Protein AF-A0A9N7VMM4-F1 (afdb_monomer)

Secondary structure (DSSP, 8-state):
----------------PPPP-----------------PPPEEEEEE---HHHHHHHHHTTPEE--TT-TT-SEEEESSPPPHHHHHT--TT-EES--TTTHHHHSHHHHHHHHHHHHHH-TTTTTTS--EEETTTTHHHHHHHHHHHHHTT----EEEEETT--TTTT-EEES-GGGS-TTS-EEEEE--SS--EETTEEEEEEEEEEEEEETTEEEEEEEEEEEEEEEEE-----TTTTTGGG-

pLDDT: mean 83.91, std 21.84, range [25.25, 98.69]

InterPro domains:
  IPR004344 Tubulin-tyrosine ligase/Tubulin polyglutamylase [PF03133] (89-238)
  IPR004344 Tubulin-tyrosine ligase/Tubulin polyglutamylase [PS51221] (37-245)

Organism: Pleuronectes platessa (NCBI:txid8262)

Foldseek 3Di:
DDDDDDDDDDDDDDDDDDDDDDDPDPPDDPPPPPPPPPQAAEQPLQDPDVVVVVVCVVVRHHYDPNPDLQHQEYEHPDADDPVSVVPDDPSHDYQDDPPPCCCVFPQSVLVVLVVVCVVPVPVSVPFFNKAWALVCVVVVVVVLVVCVVVVHWFKKWKAARPDDDLPPIFIDRDPPPDDNHDTIMITTDDQDADDDVQWDKDWAWDKDFPDVVVTDIDTDPDTDIGTDPDGDDGDDPVCRHPRRD

Solvent-accessible surface area (backbone atoms only — not comparable to full-atom values): 15523 Å² total; per-residue (Å²): 138,86,85,87,87,78,90,81,88,86,86,89,88,87,86,82,88,82,79,86,82,78,79,83,72,81,76,69,79,74,73,78,70,72,73,72,76,78,80,51,30,27,21,57,67,49,46,89,56,62,69,58,56,50,54,43,47,76,69,64,38,43,75,54,56,74,86,48,84,79,36,38,33,40,40,52,74,61,92,71,59,61,68,66,62,70,70,55,54,94,78,43,43,61,82,69,67,77,75,53,55,50,67,73,32,55,54,41,27,47,54,52,48,58,55,46,32,74,78,42,51,79,85,48,64,88,60,67,62,64,38,45,36,44,86,32,46,68,61,50,52,51,50,53,52,50,31,54,75,68,74,48,87,67,50,31,34,38,37,41,36,89,53,62,96,66,54,77,47,46,52,43,68,74,78,87,78,61,73,70,80,48,70,28,30,42,28,56,47,81,70,78,67,76,58,63,96,51,20,40,59,49,79,47,76,47,72,49,73,82,38,81,83,71,72,39,79,44,77,53,98,58,68,46,78,48,71,49,94,54,71,64,68,66,81,43,93,92,44,40,76,65,82,72,113

Mean predicted aligned error: 11.11 Å

Structure (mmCIF, N/CA/C/O backbone):
data_AF-A0A9N7VMM4-F1
#
_entry.id   AF-A0A9N7VMM4-F1
#
loop_
_atom_site.group_PDB
_atom_site.id
_atom_site.type_symbol
_atom_site.label_atom_id
_atom_site.label_alt_id
_atom_site.label_comp_id
_atom_site.label_asym_id
_atom_site.label_entity_id
_atom_site.label_seq_id
_atom_site.pdbx_PDB_ins_code
_atom_site.Cartn_x
_atom_site.Cartn_y
_atom_site.Cartn_z
_atom_site.occupancy
_atom_site.B_iso_or_equiv
_atom_site.auth_seq_id
_atom_site.auth_comp_id
_atom_site.auth_asym_id
_atom_site.auth_atom_id
_atom_site.pdbx_PDB_model_num
ATOM 1 N N . MET A 1 1 ? 13.366 -49.346 -67.307 1.00 42.81 1 MET A N 1
ATOM 2 C CA . MET A 1 1 ? 13.835 -49.244 -68.708 1.00 42.81 1 MET A CA 1
ATOM 3 C C . MET A 1 1 ? 12.611 -48.969 -69.566 1.00 42.81 1 MET A C 1
ATOM 5 O O . MET A 1 1 ? 11.627 -49.653 -69.307 1.00 42.81 1 MET A O 1
ATOM 9 N N . PRO A 1 2 ? 12.602 -47.971 -70.472 1.00 35.97 2 PRO A N 1
ATOM 10 C CA . PRO A 1 2 ? 13.703 -47.622 -71.373 1.00 35.97 2 PRO A CA 1
ATOM 11 C C . PRO A 1 2 ? 14.073 -46.123 -71.448 1.00 35.97 2 PRO A C 1
ATOM 13 O O . PRO A 1 2 ? 13.407 -45.253 -70.893 1.00 35.97 2 PRO A O 1
ATOM 16 N N . SER A 1 3 ? 15.199 -45.907 -72.125 1.00 31.56 3 SER A N 1
ATOM 17 C CA . SER A 1 3 ? 15.930 -44.679 -72.455 1.00 31.56 3 SER A CA 1
ATOM 18 C C . SER A 1 3 ? 15.259 -43.845 -73.577 1.00 31.56 3 SER A C 1
ATOM 20 O O . SER A 1 3 ? 14.340 -44.347 -74.227 1.00 31.56 3 SER A O 1
ATOM 22 N N . PRO A 1 4 ? 15.707 -42.594 -73.824 1.00 42.66 4 PRO A N 1
ATOM 23 C CA . PRO A 1 4 ? 15.144 -41.686 -74.829 1.00 42.66 4 PRO A CA 1
ATOM 24 C C . PRO A 1 4 ? 15.755 -41.936 -76.221 1.00 42.66 4 PRO A C 1
ATOM 26 O O . PRO A 1 4 ? 16.753 -42.654 -76.319 1.00 42.66 4 PRO A O 1
ATOM 29 N N . PRO A 1 5 ? 15.255 -41.284 -77.285 1.00 40.75 5 PRO A N 1
ATOM 30 C CA . PRO A 1 5 ? 16.050 -41.021 -78.467 1.00 40.75 5 PRO A CA 1
ATOM 31 C C . PRO A 1 5 ? 16.434 -39.546 -78.591 1.00 40.75 5 PRO A C 1
ATOM 33 O O . PRO A 1 5 ? 15.764 -38.628 -78.117 1.00 40.75 5 PRO A O 1
ATOM 36 N N . ASN A 1 6 ? 17.581 -39.418 -79.231 1.00 34.72 6 ASN A N 1
ATOM 37 C CA . ASN A 1 6 ? 18.466 -38.290 -79.363 1.00 34.72 6 ASN A CA 1
ATOM 38 C C . ASN A 1 6 ? 18.217 -37.554 -80.689 1.00 34.72 6 ASN A C 1
ATOM 40 O O . ASN A 1 6 ? 17.721 -38.163 -81.632 1.00 34.72 6 ASN A O 1
ATOM 44 N N . ASP A 1 7 ? 18.626 -36.288 -80.704 1.00 39.88 7 ASP A N 1
ATOM 45 C CA . ASP A 1 7 ? 19.224 -35.491 -81.784 1.00 39.88 7 ASP A CA 1
ATOM 46 C C . ASP A 1 7 ? 18.717 -35.563 -83.238 1.00 39.88 7 ASP A C 1
ATOM 48 O O . ASP A 1 7 ? 18.625 -36.607 -83.878 1.00 39.88 7 ASP A O 1
ATOM 52 N N . GLY A 1 8 ? 18.546 -34.361 -83.799 1.00 32.25 8 GLY A N 1
ATOM 53 C CA . GLY A 1 8 ? 18.464 -34.085 -85.229 1.00 32.25 8 GLY A CA 1
ATOM 54 C C . GLY A 1 8 ? 19.101 -32.729 -85.556 1.00 32.25 8 GLY A C 1
ATOM 55 O O . GLY A 1 8 ? 18.478 -31.690 -85.351 1.00 32.25 8 GLY A O 1
ATOM 56 N N . GLU A 1 9 ? 20.361 -32.805 -85.997 1.00 32.06 9 GLU A N 1
ATOM 57 C CA . GLU A 1 9 ? 21.139 -31.961 -86.937 1.00 32.06 9 GLU A CA 1
ATOM 58 C C . GLU A 1 9 ? 20.297 -31.138 -87.944 1.00 32.06 9 GLU A C 1
ATOM 60 O O . GLU A 1 9 ? 19.170 -31.509 -88.248 1.00 32.06 9 GLU A O 1
ATOM 65 N N . ASP A 1 10 ? 20.725 -30.082 -88.643 1.00 31.42 10 ASP A N 1
ATOM 66 C CA . ASP A 1 10 ? 21.908 -29.213 -88.788 1.00 31.42 10 ASP A CA 1
ATOM 67 C C . ASP A 1 10 ? 21.515 -28.209 -89.924 1.00 31.42 10 ASP A C 1
ATOM 69 O O . ASP A 1 10 ? 20.449 -28.353 -90.527 1.00 31.42 10 ASP A O 1
ATOM 73 N N . GLN A 1 11 ? 22.395 -27.260 -90.270 1.00 32.09 11 GLN A N 1
ATOM 74 C CA . GLN A 1 11 ? 22.475 -26.458 -91.516 1.00 32.09 11 GLN A CA 1
ATOM 75 C C . GLN A 1 11 ? 22.165 -24.945 -91.421 1.00 32.09 11 GLN A C 1
ATOM 77 O O . GLN A 1 11 ? 21.078 -24.458 -91.711 1.00 32.09 11 GLN A O 1
ATOM 82 N N . GLY A 1 12 ? 23.212 -24.181 -91.076 1.00 28.59 12 GLY A N 1
ATOM 83 C CA . GLY A 1 12 ? 23.993 -23.397 -92.052 1.00 28.59 12 GLY A CA 1
ATOM 84 C C . GLY A 1 12 ? 23.413 -22.124 -92.703 1.00 28.59 12 GLY A C 1
ATOM 85 O O . GLY A 1 12 ? 22.677 -22.218 -93.675 1.00 28.59 12 GLY A O 1
ATOM 86 N N . ALA A 1 13 ? 23.912 -20.942 -92.287 1.00 31.67 13 ALA A N 1
ATOM 87 C CA . ALA A 1 13 ? 24.463 -19.871 -93.157 1.00 31.67 13 ALA A CA 1
ATOM 88 C C . ALA A 1 13 ? 24.999 -18.658 -92.338 1.00 31.67 13 ALA A C 1
ATOM 90 O O . ALA A 1 13 ? 24.319 -18.134 -91.460 1.00 31.67 13 ALA A O 1
ATOM 91 N N . SER A 1 14 ? 26.221 -18.197 -92.646 1.00 33.34 14 SER A N 1
ATOM 92 C CA . SER A 1 14 ? 26.951 -17.048 -92.045 1.00 33.34 14 SER A CA 1
ATOM 93 C C . SER A 1 14 ? 26.886 -15.787 -92.949 1.00 33.34 14 SER A C 1
ATOM 95 O O . SER A 1 14 ? 26.520 -15.920 -94.112 1.00 33.34 14 SER A O 1
ATOM 97 N N . PRO A 1 15 ? 27.448 -14.612 -92.578 1.00 38.88 15 PRO A N 1
ATOM 98 C CA . PRO A 1 15 ? 27.204 -13.798 -91.383 1.00 38.88 15 PRO A CA 1
ATOM 99 C C . PRO A 1 15 ? 26.953 -12.303 -91.738 1.00 38.88 15 PRO A C 1
ATOM 101 O O . PRO A 1 15 ? 27.646 -11.728 -92.578 1.00 38.88 15 PRO A O 1
ATOM 104 N N . MET A 1 16 ? 26.060 -11.605 -91.026 1.00 31.03 16 MET A N 1
ATOM 105 C CA . MET A 1 16 ? 26.057 -10.129 -91.002 1.00 31.03 16 MET A CA 1
ATOM 106 C C . MET A 1 16 ? 26.628 -9.606 -89.680 1.00 31.03 16 MET A C 1
ATOM 108 O O . MET A 1 16 ? 26.364 -10.133 -88.600 1.00 31.03 16 MET A O 1
ATOM 112 N N . LYS A 1 17 ? 27.497 -8.597 -89.800 1.00 34.88 17 LYS A N 1
ATOM 113 C CA . LYS A 1 17 ? 28.337 -8.044 -88.734 1.00 34.88 17 LYS A CA 1
ATOM 114 C C . LYS A 1 17 ? 27.511 -7.361 -87.634 1.00 34.88 17 LYS A C 1
ATOM 116 O O . LYS A 1 17 ? 26.529 -6.675 -87.887 1.00 34.88 17 LYS A O 1
ATOM 121 N N . ARG A 1 18 ? 27.998 -7.577 -86.410 1.00 29.66 18 ARG A N 1
ATOM 122 C CA . ARG A 1 18 ? 27.467 -7.219 -85.086 1.00 29.66 18 ARG A CA 1
ATOM 123 C C . ARG A 1 18 ? 27.209 -5.718 -84.889 1.00 29.66 18 ARG A C 1
ATOM 125 O O . ARG A 1 18 ? 28.042 -4.912 -85.297 1.00 29.66 18 ARG A O 1
ATOM 132 N N . PRO A 1 19 ? 26.249 -5.389 -84.012 1.00 32.62 19 PRO A N 1
ATOM 133 C CA . PRO A 1 19 ? 26.469 -4.429 -82.939 1.00 32.62 19 PRO A CA 1
ATOM 134 C C . PRO A 1 19 ? 26.685 -5.162 -81.604 1.00 32.62 19 PRO A C 1
ATOM 136 O O . PRO A 1 19 ? 26.152 -6.241 -81.357 1.00 32.62 19 PRO A O 1
ATOM 139 N N . SER A 1 20 ? 27.530 -4.579 -80.763 1.00 34.47 20 SER A N 1
ATOM 140 C CA . SER A 1 20 ? 28.004 -5.073 -79.467 1.00 34.47 20 SER A CA 1
ATOM 141 C C . SER A 1 20 ? 26.901 -5.513 -78.495 1.00 34.47 20 SER A C 1
ATOM 143 O O . SER A 1 20 ? 26.034 -4.721 -78.128 1.00 34.47 20 SER A O 1
ATOM 145 N N . VAL A 1 21 ? 27.011 -6.748 -77.996 1.00 31.39 21 VAL A N 1
ATOM 146 C CA . VAL A 1 21 ? 26.231 -7.265 -76.864 1.00 31.39 21 VAL A CA 1
ATOM 147 C C . VAL A 1 21 ? 26.785 -6.661 -75.573 1.00 31.39 21 VAL A C 1
ATOM 149 O O . VAL A 1 21 ? 27.872 -7.025 -75.128 1.00 31.39 21 VAL A O 1
ATOM 152 N N . GLY A 1 22 ? 26.033 -5.740 -74.971 1.00 30.36 22 GLY A N 1
ATOM 153 C CA . GLY A 1 22 ? 26.155 -5.443 -73.547 1.00 30.36 22 GLY A CA 1
ATOM 154 C C . GLY A 1 22 ? 25.682 -6.663 -72.759 1.00 30.36 22 GLY A C 1
ATOM 155 O O . GLY A 1 22 ? 24.591 -7.181 -72.999 1.00 30.36 22 GLY A O 1
ATOM 156 N N . SER A 1 23 ? 26.529 -7.169 -71.870 1.00 29.69 23 SER A N 1
ATOM 157 C CA . SER A 1 23 ? 26.237 -8.326 -71.034 1.00 29.69 23 SER A CA 1
ATOM 158 C C . SER A 1 23 ? 25.061 -8.031 -70.101 1.00 29.69 23 SER A C 1
ATOM 160 O O . SER A 1 23 ? 25.116 -7.145 -69.249 1.00 29.69 23 SER A O 1
ATOM 162 N N . TYR A 1 24 ? 23.991 -8.815 -70.241 1.00 25.25 24 TYR A N 1
ATOM 163 C CA . TYR A 1 24 ? 22.959 -8.945 -69.220 1.00 25.25 24 TYR A CA 1
ATOM 164 C C . TYR A 1 24 ? 23.603 -9.528 -67.959 1.00 25.25 24 TYR A C 1
ATOM 166 O O . TYR A 1 24 ? 23.753 -10.740 -67.810 1.00 25.25 24 TYR A O 1
ATOM 174 N N . GLN A 1 25 ? 24.009 -8.658 -67.037 1.00 34.03 25 GLN A N 1
ATOM 175 C CA . GLN A 1 25 ? 24.264 -9.063 -65.666 1.00 34.03 25 GLN A CA 1
ATOM 176 C C . GLN A 1 25 ? 22.912 -9.319 -65.002 1.00 34.03 25 GLN A C 1
ATOM 178 O O . GLN A 1 25 ? 22.131 -8.400 -64.759 1.00 34.03 25 GLN A O 1
ATOM 183 N N . SER A 1 26 ? 22.649 -10.593 -64.714 1.00 32.50 26 SER A N 1
ATOM 184 C CA . SER A 1 26 ? 21.666 -11.032 -63.727 1.00 32.50 26 SER A CA 1
ATOM 185 C C . SER A 1 26 ? 21.987 -10.342 -62.398 1.00 32.50 26 SER A C 1
ATOM 187 O O . SER A 1 26 ? 22.796 -10.828 -61.604 1.00 32.50 26 SER A O 1
ATOM 189 N N . SER A 1 27 ? 21.370 -9.188 -62.156 1.00 34.28 27 SER A N 1
ATOM 190 C CA . SER A 1 27 ? 21.362 -8.552 -60.851 1.00 34.28 27 SER A CA 1
ATOM 191 C C . SER A 1 27 ? 20.579 -9.466 -59.916 1.00 34.28 27 SER A C 1
ATOM 193 O O . SER A 1 27 ? 19.359 -9.610 -60.001 1.00 34.28 27 SER A O 1
ATOM 195 N N . GLY A 1 28 ? 21.332 -10.173 -59.069 1.00 35.72 28 GLY A N 1
ATOM 196 C CA . GLY A 1 28 ? 20.796 -11.092 -58.083 1.00 35.72 28 GLY A CA 1
ATOM 197 C C . GLY A 1 28 ? 19.636 -10.442 -57.343 1.00 35.72 28 GLY A C 1
ATOM 198 O O . GLY A 1 28 ? 19.743 -9.310 -56.862 1.00 35.72 28 GLY A O 1
ATOM 199 N N . ARG A 1 29 ? 18.517 -11.169 -57.262 1.00 35.91 29 ARG A N 1
ATOM 200 C CA . ARG A 1 29 ? 17.428 -10.848 -56.342 1.00 35.91 29 ARG A CA 1
ATOM 201 C C . ARG A 1 29 ? 18.070 -10.591 -54.986 1.00 35.91 29 ARG A C 1
ATOM 203 O O . ARG A 1 29 ? 18.577 -11.523 -54.363 1.00 35.91 29 ARG A O 1
ATOM 210 N N . LYS A 1 30 ? 18.078 -9.329 -54.544 1.00 37.47 30 LYS A N 1
ATOM 211 C CA . LYS A 1 30 ? 18.398 -8.989 -53.160 1.00 37.47 30 LYS A CA 1
ATOM 212 C C . LYS A 1 30 ? 17.430 -9.810 -52.328 1.00 37.47 30 LYS A C 1
ATOM 214 O O . LYS A 1 30 ? 16.233 -9.528 -52.324 1.00 37.47 30 LYS A O 1
ATOM 219 N N . ALA A 1 31 ? 17.936 -10.862 -51.687 1.00 42.94 31 ALA A N 1
ATOM 220 C CA . ALA A 1 31 ? 17.205 -11.528 -50.635 1.00 42.94 31 ALA A CA 1
ATOM 221 C C . ALA A 1 31 ? 16.771 -10.407 -49.696 1.00 42.94 31 ALA A C 1
ATOM 223 O O . ALA A 1 31 ? 17.618 -9.687 -49.160 1.00 42.94 31 ALA A O 1
ATOM 224 N N . HIS A 1 32 ? 15.463 -10.186 -49.573 1.00 42.03 32 HIS A N 1
ATOM 225 C CA . HIS A 1 32 ? 14.946 -9.383 -48.484 1.00 42.03 32 HIS A CA 1
ATOM 226 C C . HIS A 1 32 ? 15.477 -10.064 -47.226 1.00 42.03 32 HIS A C 1
ATOM 228 O O . HIS A 1 32 ? 14.955 -11.096 -46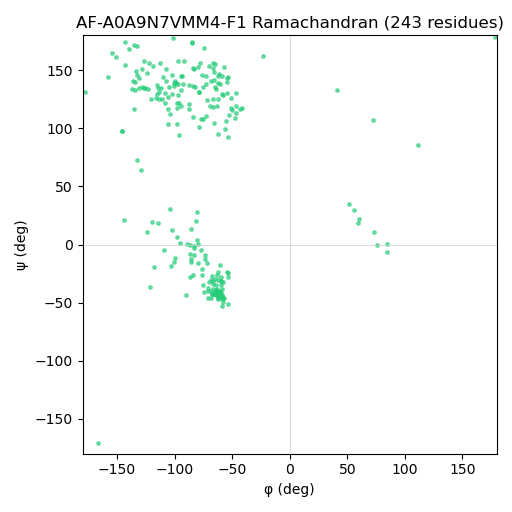.804 1.00 42.03 32 HIS A O 1
ATOM 234 N N . MET A 1 33 ? 16.564 -9.533 -46.657 1.00 42.84 33 MET A N 1
ATOM 235 C CA . MET A 1 33 ? 16.939 -9.856 -45.296 1.00 42.84 33 MET A CA 1
ATOM 236 C C . MET A 1 33 ? 15.676 -9.574 -44.500 1.00 42.84 33 MET A C 1
ATOM 238 O O . MET A 1 33 ? 15.250 -8.419 -44.410 1.00 42.84 33 MET A O 1
ATOM 242 N N . LYS A 1 34 ? 15.038 -10.628 -43.977 1.00 46.56 34 LYS A N 1
ATOM 243 C CA . LYS A 1 34 ? 14.063 -10.475 -42.902 1.00 46.56 34 LYS A CA 1
ATOM 244 C C . LYS A 1 34 ? 14.745 -9.542 -41.911 1.00 46.56 34 LYS A C 1
ATOM 246 O O . LYS A 1 34 ? 15.796 -9.912 -41.384 1.00 46.56 34 LYS A O 1
ATOM 251 N N . LYS A 1 35 ? 14.223 -8.316 -41.742 1.00 46.00 35 LYS A N 1
ATOM 252 C CA . LYS A 1 35 ? 14.683 -7.396 -40.694 1.00 46.00 35 LYS A CA 1
ATOM 253 C C . LYS A 1 35 ? 14.827 -8.264 -39.453 1.00 46.00 35 LYS A C 1
ATOM 255 O O . LYS A 1 35 ? 13.838 -8.883 -39.054 1.00 46.00 35 LYS A O 1
ATOM 260 N N . LYS A 1 36 ? 16.049 -8.402 -38.917 1.00 52.78 36 LYS A N 1
ATOM 261 C CA . LYS A 1 36 ? 16.246 -9.075 -37.629 1.00 52.78 36 LYS A CA 1
ATOM 262 C C . LYS A 1 36 ? 15.190 -8.466 -36.713 1.00 52.78 36 LYS A C 1
ATOM 264 O O . LYS A 1 36 ? 15.167 -7.240 -36.597 1.00 52.78 36 LYS A O 1
ATOM 269 N N . LYS A 1 37 ? 14.272 -9.286 -36.178 1.00 59.16 37 LYS A N 1
ATOM 270 C CA . LYS A 1 37 ? 13.328 -8.857 -35.135 1.00 59.16 37 LYS A CA 1
ATOM 271 C C . LYS A 1 37 ? 14.157 -8.003 -34.179 1.00 59.16 37 LYS A C 1
ATOM 273 O O . LYS A 1 37 ? 15.177 -8.499 -33.695 1.00 59.16 37 LYS A O 1
ATOM 278 N N . GLY A 1 3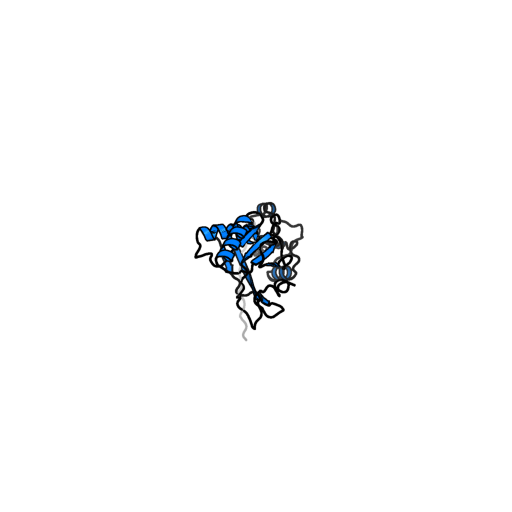8 ? 13.818 -6.718 -34.044 1.00 65.62 38 GLY A N 1
ATOM 279 C CA . GLY A 1 38 ? 14.557 -5.821 -33.160 1.00 65.62 38 GLY A CA 1
ATOM 280 C C . GLY A 1 38 ? 14.640 -6.507 -31.805 1.00 65.62 38 GLY A C 1
ATOM 281 O O . GLY A 1 38 ? 13.606 -6.873 -31.252 1.00 65.62 38 GLY A O 1
ATOM 282 N N . ARG A 1 39 ? 15.857 -6.819 -31.357 1.00 82.19 39 ARG A N 1
ATOM 283 C CA . ARG A 1 39 ? 16.056 -7.506 -30.085 1.00 82.19 39 ARG A CA 1
ATOM 284 C C . ARG A 1 39 ? 15.668 -6.519 -28.992 1.00 82.19 39 ARG A C 1
ATOM 286 O O . ARG A 1 39 ? 16.242 -5.436 -28.941 1.00 82.19 39 ARG A O 1
ATOM 293 N N . ILE A 1 40 ? 14.663 -6.874 -28.199 1.00 95.12 40 ILE A N 1
ATOM 294 C CA . ILE A 1 40 ? 14.177 -6.038 -27.104 1.00 95.12 40 ILE A CA 1
ATOM 295 C C . ILE A 1 40 ? 15.156 -6.208 -25.940 1.00 95.12 40 ILE A C 1
ATOM 297 O O . ILE A 1 40 ? 15.549 -7.330 -25.618 1.00 95.12 40 ILE A O 1
ATOM 301 N N . ASN A 1 41 ? 15.604 -5.106 -25.354 1.00 97.19 41 ASN A N 1
ATOM 302 C CA . ASN A 1 41 ? 16.600 -5.111 -24.287 1.00 97.19 41 ASN A CA 1
ATOM 303 C C . ASN A 1 41 ? 16.007 -4.650 -22.944 1.00 97.19 41 ASN A C 1
ATOM 305 O O . ASN A 1 41 ? 14.978 -3.970 -22.894 1.00 97.19 41 ASN A O 1
ATOM 309 N N . ALA A 1 42 ? 16.636 -5.068 -21.846 1.00 98.12 42 ALA A N 1
ATOM 310 C CA . ALA A 1 42 ? 16.206 -4.746 -20.491 1.00 98.12 42 ALA A CA 1
ATOM 311 C C . ALA A 1 42 ? 17.384 -4.305 -19.615 1.00 98.12 42 ALA A C 1
ATOM 313 O O . ALA A 1 42 ? 18.408 -4.988 -19.558 1.00 98.12 42 ALA A O 1
ATOM 314 N N . ASN A 1 43 ? 17.203 -3.208 -18.884 1.00 97.94 43 ASN A N 1
ATOM 315 C CA . ASN A 1 43 ? 18.076 -2.808 -17.791 1.00 97.94 43 ASN A CA 1
ATOM 316 C C . ASN A 1 43 ? 17.489 -3.334 -16.471 1.00 97.94 43 ASN A C 1
ATOM 318 O O . ASN A 1 43 ? 16.365 -2.997 -16.092 1.00 97.94 43 ASN A O 1
ATOM 322 N N . VAL A 1 44 ? 18.262 -4.181 -15.789 1.00 97.44 44 VAL A N 1
ATOM 323 C CA . VAL A 1 44 ? 17.891 -4.846 -14.527 1.00 97.44 44 VAL A CA 1
ATOM 324 C C . VAL A 1 44 ? 18.846 -4.491 -13.385 1.00 97.44 44 VAL A C 1
ATOM 326 O O . VAL A 1 44 ? 18.911 -5.208 -12.388 1.00 97.44 44 VAL A O 1
ATOM 329 N N . ALA A 1 45 ? 19.601 -3.397 -13.512 1.00 96.75 45 ALA A N 1
ATOM 330 C CA . ALA A 1 45 ? 20.504 -2.929 -12.461 1.00 96.75 45 ALA A CA 1
ATOM 331 C C . ALA A 1 45 ? 19.741 -2.547 -11.180 1.00 96.75 45 ALA A C 1
ATOM 333 O O . ALA A 1 45 ? 20.243 -2.713 -10.072 1.00 96.75 45 ALA A O 1
ATOM 334 N N . GLY A 1 46 ? 18.495 -2.085 -11.330 1.00 96.62 46 GLY A N 1
ATOM 335 C CA . GLY A 1 46 ? 17.638 -1.660 -10.227 1.00 96.62 46 GLY A CA 1
ATOM 336 C C . GLY A 1 46 ? 16.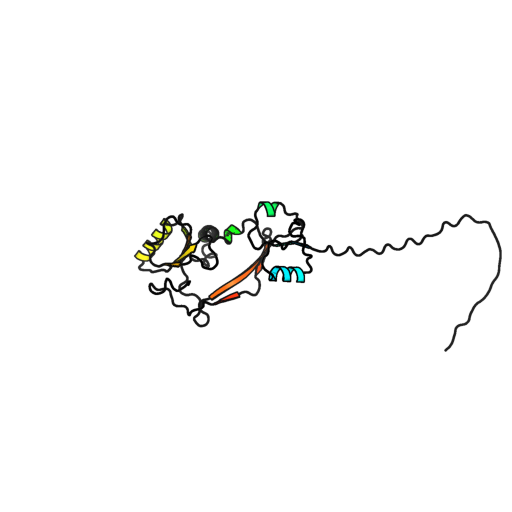944 -2.789 -9.459 1.00 96.62 46 GLY A C 1
ATOM 337 O O . GLY A 1 46 ? 16.196 -2.483 -8.527 1.00 96.62 46 GLY A O 1
ATOM 338 N N . THR A 1 47 ? 17.146 -4.066 -9.818 1.00 97.81 47 THR A N 1
ATOM 339 C CA . THR A 1 47 ? 16.598 -5.195 -9.048 1.00 97.81 47 THR A CA 1
ATOM 340 C C . THR A 1 47 ? 17.667 -5.938 -8.270 1.00 97.81 47 THR A C 1
ATOM 342 O O . THR A 1 47 ? 18.758 -6.178 -8.783 1.00 97.81 47 THR A O 1
ATOM 345 N N . LYS A 1 48 ? 17.343 -6.363 -7.046 1.00 97.62 48 LYS A N 1
ATOM 346 C CA . LYS A 1 48 ? 18.117 -7.337 -6.262 1.00 97.62 48 LYS A CA 1
ATOM 347 C C . LYS A 1 48 ? 17.530 -8.749 -6.333 1.00 97.62 48 LYS A C 1
ATOM 349 O O . LYS A 1 48 ? 18.183 -9.688 -5.885 1.00 97.62 48 LYS A O 1
ATOM 354 N N . TYR A 1 49 ? 16.317 -8.910 -6.863 1.00 97.88 49 TYR A N 1
ATOM 355 C CA . TYR A 1 49 ? 15.604 -10.184 -6.857 1.00 97.88 49 TYR A CA 1
ATOM 356 C C . TYR A 1 49 ? 15.966 -11.032 -8.074 1.00 97.88 49 TYR A C 1
ATOM 358 O O . TYR A 1 49 ? 15.712 -10.652 -9.214 1.00 97.88 49 TYR A O 1
ATOM 366 N N . GLU A 1 50 ? 16.501 -12.227 -7.828 1.00 97.88 50 GLU A N 1
ATOM 367 C CA . GLU A 1 50 ? 16.939 -13.115 -8.908 1.00 97.88 50 GLU A CA 1
ATOM 368 C C . GLU A 1 50 ? 15.786 -13.585 -9.797 1.00 97.88 50 GLU A C 1
ATOM 370 O O . GLU A 1 50 ? 15.928 -13.656 -11.014 1.00 97.88 50 GLU A O 1
ATOM 375 N N . ILE A 1 51 ? 14.603 -13.793 -9.216 1.00 98.12 51 ILE A N 1
ATOM 376 C CA . ILE A 1 51 ? 13.413 -14.205 -9.967 1.00 98.12 51 ILE A CA 1
ATOM 377 C C . ILE A 1 51 ? 13.016 -13.201 -11.060 1.00 98.12 51 ILE A C 1
ATOM 379 O O . ILE A 1 51 ? 12.526 -13.603 -12.111 1.00 98.12 51 ILE A O 1
ATOM 383 N N . VAL A 1 52 ? 13.276 -11.902 -10.857 1.00 98.06 52 VAL A N 1
ATOM 384 C CA . VAL A 1 52 ? 13.030 -10.872 -11.878 1.00 98.06 52 VAL A CA 1
ATOM 385 C C . VAL A 1 52 ? 13.987 -11.060 -13.054 1.00 98.06 52 VAL A C 1
ATOM 387 O O . VAL A 1 52 ? 13.571 -10.976 -14.207 1.00 98.06 52 VAL A O 1
ATOM 390 N N . ARG A 1 53 ? 15.263 -11.352 -12.777 1.00 97.56 53 ARG A N 1
ATOM 391 C CA . ARG A 1 53 ? 16.279 -11.582 -13.815 1.00 97.56 53 ARG A CA 1
ATOM 392 C C . ARG A 1 53 ? 15.978 -12.843 -14.615 1.00 97.56 53 ARG A C 1
ATOM 394 O O . ARG A 1 53 ? 16.056 -12.801 -15.840 1.00 97.56 53 ARG A O 1
ATOM 401 N N . ILE A 1 54 ? 15.579 -13.916 -13.931 1.00 98.00 54 ILE A N 1
ATOM 402 C CA . ILE A 1 54 ? 15.154 -15.173 -14.555 1.00 98.00 54 ILE A CA 1
ATOM 403 C C . ILE A 1 54 ? 13.963 -14.921 -15.486 1.00 98.00 54 ILE A C 1
ATOM 405 O O . ILE A 1 54 ? 14.061 -15.220 -16.671 1.00 98.00 54 ILE A O 1
ATOM 409 N N . ALA A 1 55 ? 12.894 -14.284 -14.997 1.00 97.62 55 ALA A N 1
ATOM 410 C CA . ALA A 1 55 ? 11.700 -14.015 -15.801 1.00 97.62 55 ALA A CA 1
ATOM 411 C C . ALA A 1 55 ? 11.993 -13.127 -17.024 1.00 97.62 55 ALA A C 1
ATOM 413 O O . ALA A 1 55 ? 11.484 -13.369 -18.115 1.00 97.62 55 ALA A O 1
ATOM 414 N N . ILE A 1 56 ? 12.839 -12.103 -16.874 1.00 96.19 56 ILE A N 1
ATOM 415 C CA . ILE A 1 56 ? 13.244 -11.236 -17.992 1.00 96.19 56 ILE A CA 1
ATOM 416 C C . ILE A 1 56 ? 14.034 -12.027 -19.042 1.00 96.19 56 ILE A C 1
ATOM 418 O O . ILE A 1 56 ? 13.812 -11.844 -20.240 1.00 96.19 56 ILE A O 1
ATOM 422 N N . ASN A 1 57 ? 14.917 -12.927 -18.607 1.00 94.69 57 ASN A N 1
ATOM 423 C CA . ASN A 1 57 ? 15.685 -13.790 -19.499 1.00 94.69 57 ASN A CA 1
ATOM 424 C C . ASN A 1 57 ? 14.802 -14.829 -20.216 1.00 94.69 57 ASN A C 1
ATOM 426 O O . ASN A 1 57 ? 14.975 -15.042 -21.411 1.00 94.69 57 ASN A O 1
ATOM 430 N N . GLU A 1 58 ? 13.826 -15.426 -19.528 1.00 97.06 58 GLU A N 1
ATOM 431 C CA . GLU A 1 58 ? 12.841 -16.347 -20.126 1.00 97.06 58 GLU A CA 1
ATOM 432 C C . GLU A 1 58 ? 11.956 -15.673 -21.184 1.00 97.06 58 GLU A C 1
ATOM 434 O O . GLU A 1 58 ? 11.480 -16.325 -22.109 1.00 97.06 58 GLU A O 1
ATOM 439 N N . MET A 1 59 ? 11.771 -14.355 -21.082 1.00 95.19 59 MET A N 1
ATOM 440 C CA . MET A 1 59 ? 11.049 -13.539 -22.061 1.00 95.19 59 MET A CA 1
ATOM 441 C C . MET A 1 59 ? 11.936 -13.063 -23.231 1.00 95.19 59 MET A C 1
ATOM 443 O O . MET A 1 59 ? 11.532 -12.168 -23.978 1.00 95.19 59 MET A O 1
ATOM 447 N N . ASP A 1 60 ? 13.138 -13.631 -23.391 1.00 95.25 60 ASP A N 1
ATOM 448 C CA . ASP A 1 60 ? 14.121 -13.331 -24.445 1.00 95.25 60 ASP A CA 1
ATOM 449 C C . ASP A 1 60 ? 14.622 -11.867 -24.475 1.00 95.25 60 ASP A C 1
ATOM 451 O O . ASP A 1 60 ? 15.119 -11.384 -25.504 1.00 95.25 60 ASP A O 1
ATOM 455 N N . PHE A 1 61 ? 14.523 -11.132 -23.360 1.00 96.25 61 PHE A N 1
ATOM 456 C CA . PHE A 1 61 ? 15.120 -9.798 -23.268 1.00 96.25 61 PHE A CA 1
ATOM 457 C C . PHE A 1 61 ? 16.640 -9.890 -23.162 1.00 96.25 61 PHE A C 1
ATOM 459 O O . PHE A 1 61 ? 17.198 -10.672 -22.395 1.00 96.25 61 PHE A O 1
ATOM 466 N N . ILE A 1 62 ? 17.334 -9.008 -23.878 1.00 95.75 62 ILE A N 1
ATOM 467 C CA . ILE A 1 62 ? 18.790 -8.900 -23.772 1.00 95.75 62 ILE A CA 1
ATOM 468 C C . ILE A 1 62 ? 19.139 -7.938 -22.645 1.00 95.75 62 ILE A C 1
ATOM 470 O O . ILE A 1 62 ? 18.841 -6.746 -22.737 1.00 95.75 62 ILE A O 1
ATOM 474 N N . LYS A 1 63 ? 19.805 -8.443 -21.603 1.00 96.25 63 LYS A N 1
ATOM 475 C CA . LYS A 1 63 ? 20.335 -7.599 -20.529 1.00 96.25 63 LYS A CA 1
ATOM 476 C C . LYS A 1 63 ? 21.309 -6.558 -21.105 1.00 96.25 63 LYS A C 1
ATOM 478 O O . LYS A 1 63 ? 22.245 -6.911 -21.825 1.00 96.25 63 LYS A O 1
ATOM 483 N N . THR A 1 64 ? 21.095 -5.288 -20.774 1.00 97.00 64 THR A N 1
ATOM 484 C CA . THR A 1 64 ? 22.021 -4.190 -21.094 1.00 97.00 64 THR A CA 1
ATOM 485 C C . THR A 1 64 ? 23.124 -4.056 -20.043 1.00 97.00 64 THR A C 1
ATOM 487 O O . THR A 1 64 ? 23.110 -4.726 -19.009 1.00 97.00 64 THR A O 1
ATOM 490 N N . ARG A 1 65 ? 24.087 -3.161 -20.294 1.00 96.62 65 ARG A N 1
ATOM 491 C CA . ARG A 1 65 ? 24.965 -2.664 -19.225 1.00 96.62 65 ARG A CA 1
ATOM 492 C C . ARG A 1 65 ? 24.139 -1.880 -18.208 1.00 96.62 65 ARG A C 1
ATOM 494 O O . ARG A 1 65 ? 23.072 -1.368 -18.552 1.00 96.62 65 ARG A O 1
ATOM 501 N N . ASP A 1 66 ? 24.636 -1.797 -16.983 1.00 95.69 66 ASP A N 1
ATOM 502 C CA . ASP A 1 66 ? 23.886 -1.205 -15.878 1.00 95.69 66 ASP A CA 1
ATOM 503 C C . ASP A 1 66 ? 23.707 0.315 -16.074 1.00 95.69 66 ASP A C 1
ATOM 505 O O . ASP A 1 66 ? 22.657 0.856 -15.736 1.00 95.69 66 ASP A O 1
ATOM 509 N N . GLU A 1 67 ? 24.663 0.980 -16.732 1.00 94.75 67 GLU A N 1
ATOM 510 C CA . GLU A 1 67 ? 24.632 2.413 -17.062 1.00 94.75 67 GLU A CA 1
ATOM 511 C C . GLU A 1 67 ? 23.830 2.736 -18.338 1.00 94.75 67 GLU A C 1
ATOM 513 O O . GLU A 1 67 ? 23.710 3.898 -18.722 1.00 94.75 67 GLU A O 1
ATOM 518 N N . ASP A 1 68 ? 23.311 1.724 -19.042 1.00 93.38 68 ASP A N 1
ATOM 519 C CA . ASP A 1 68 ? 22.571 1.927 -20.287 1.00 93.38 68 ASP A CA 1
ATOM 520 C C . ASP A 1 68 ? 21.149 2.427 -20.003 1.00 93.38 68 ASP A C 1
ATOM 522 O O . ASP A 1 68 ? 20.270 1.681 -19.560 1.00 93.38 68 ASP A O 1
ATOM 526 N N . GLU A 1 69 ? 20.915 3.699 -20.310 1.00 92.50 69 GLU A N 1
ATOM 527 C CA . GLU A 1 69 ? 19.621 4.360 -20.141 1.00 92.50 69 GLU A CA 1
ATOM 528 C C . GLU A 1 69 ? 18.688 4.194 -21.346 1.00 92.50 69 GLU A C 1
ATOM 530 O O . GLU A 1 69 ? 17.573 4.709 -21.340 1.00 92.50 69 GLU A O 1
ATOM 535 N N . THR A 1 70 ? 19.118 3.497 -22.402 1.00 95.12 70 THR A N 1
ATOM 536 C CA . THR A 1 70 ? 18.367 3.373 -23.661 1.00 95.12 70 THR A CA 1
ATOM 537 C C . THR A 1 70 ? 17.512 2.111 -23.750 1.00 95.12 70 THR A C 1
ATOM 539 O O . THR A 1 70 ? 16.832 1.914 -24.764 1.00 95.12 70 THR A O 1
ATOM 542 N N . ALA A 1 71 ? 17.513 1.280 -22.701 1.00 96.88 71 ALA A N 1
ATOM 543 C CA . ALA A 1 71 ? 16.812 0.002 -22.664 1.00 96.88 71 ALA A CA 1
ATOM 544 C C . ALA A 1 71 ? 15.291 0.135 -22.888 1.00 96.88 71 ALA A C 1
ATOM 546 O O . ALA A 1 71 ? 14.664 1.100 -22.444 1.00 96.88 71 ALA A O 1
ATOM 547 N N . ASN A 1 72 ? 14.677 -0.846 -23.556 1.00 97.81 72 ASN A N 1
ATOM 548 C CA . ASN A 1 72 ? 13.237 -0.910 -23.799 1.00 97.81 72 ASN A CA 1
ATOM 549 C C . ASN A 1 72 ? 12.466 -1.134 -22.497 1.00 97.81 72 ASN A C 1
ATOM 551 O O . ASN A 1 72 ? 11.428 -0.510 -22.298 1.00 97.81 72 ASN A O 1
ATOM 555 N N . LEU A 1 73 ? 12.964 -2.018 -21.632 1.00 98.06 73 LEU A N 1
ATOM 556 C CA . LEU A 1 73 ? 12.436 -2.259 -20.292 1.00 98.06 73 LEU A CA 1
ATOM 557 C C . LEU A 1 73 ? 13.460 -1.805 -19.252 1.00 98.06 73 LEU A C 1
ATOM 559 O O . LEU A 1 73 ? 14.626 -2.176 -19.325 1.00 98.06 73 LEU A O 1
ATOM 563 N N . ILE A 1 74 ? 13.019 -1.041 -18.264 1.00 98.00 74 ILE A N 1
ATOM 564 C CA . ILE A 1 74 ? 13.819 -0.647 -17.106 1.00 98.00 74 ILE A CA 1
ATOM 565 C C . ILE A 1 74 ? 13.103 -1.169 -15.865 1.00 98.00 74 ILE A C 1
ATOM 567 O O . ILE A 1 74 ? 11.922 -0.878 -15.659 1.00 98.00 74 ILE A O 1
ATOM 571 N N . TRP A 1 75 ? 13.806 -1.946 -15.043 1.00 98.06 75 TRP A N 1
ATOM 572 C CA . TRP A 1 75 ? 13.251 -2.502 -13.815 1.00 98.06 75 TRP A CA 1
ATOM 573 C C . TRP A 1 75 ? 13.967 -1.968 -12.575 1.00 98.06 75 TRP A C 1
ATOM 575 O O . TRP A 1 75 ? 15.182 -2.106 -12.434 1.00 98.06 75 TRP A O 1
ATOM 585 N N . SER A 1 76 ? 13.188 -1.416 -11.644 1.00 97.12 76 SER A N 1
ATOM 586 C CA . SER A 1 76 ? 13.638 -0.967 -10.325 1.00 97.12 76 SER A CA 1
ATOM 587 C C . SER A 1 76 ? 12.759 -1.565 -9.228 1.00 97.12 76 SER A C 1
ATOM 589 O O . SER A 1 76 ? 11.534 -1.559 -9.341 1.00 97.12 76 SER A O 1
ATOM 591 N N . ASP A 1 77 ? 13.353 -2.059 -8.144 1.00 96.50 77 ASP A N 1
ATOM 592 C CA . ASP A 1 77 ? 12.595 -2.574 -6.994 1.00 96.50 77 ASP A CA 1
ATOM 593 C C . ASP A 1 77 ? 11.999 -1.449 -6.141 1.00 96.50 77 ASP A C 1
ATOM 595 O O . ASP A 1 77 ? 10.909 -1.582 -5.582 1.00 96.50 77 ASP A O 1
ATOM 599 N N . SER A 1 78 ? 12.728 -0.340 -6.038 1.00 92.44 78 SER A N 1
ATOM 600 C CA . SER A 1 78 ? 12.329 0.847 -5.286 1.00 92.44 78 SER A CA 1
ATOM 601 C C . SER A 1 78 ? 11.579 1.830 -6.176 1.00 92.44 78 SER A C 1
ATOM 603 O O . SER A 1 78 ? 11.749 1.831 -7.398 1.00 92.44 78 SER A O 1
ATOM 605 N N . ALA A 1 79 ? 10.786 2.698 -5.542 1.00 89.31 79 ALA A N 1
ATOM 606 C CA . ALA A 1 79 ? 10.113 3.793 -6.227 1.00 89.31 79 ALA A CA 1
ATOM 607 C C . ALA A 1 79 ? 11.124 4.656 -6.998 1.00 89.31 79 ALA A C 1
ATOM 609 O O . ALA A 1 79 ? 12.220 4.937 -6.509 1.00 89.31 79 ALA A O 1
ATOM 610 N N . VAL A 1 80 ? 10.732 5.069 -8.199 1.00 92.38 80 VAL A N 1
ATOM 611 C CA . VAL A 1 80 ? 11.574 5.840 -9.118 1.00 92.38 80 VAL A CA 1
ATOM 612 C C . VAL A 1 80 ? 11.204 7.318 -9.026 1.00 92.38 80 VAL A C 1
ATOM 614 O O . VAL A 1 80 ? 10.028 7.658 -8.888 1.00 92.38 80 VAL A O 1
ATOM 617 N N . GLN A 1 81 ? 12.210 8.193 -9.083 1.00 92.25 81 GLN A N 1
ATOM 618 C CA . GLN A 1 81 ? 12.006 9.642 -9.055 1.00 92.25 81 GLN A CA 1
ATOM 619 C C . GLN A 1 81 ? 11.262 10.126 -10.305 1.00 92.25 81 GLN A C 1
ATOM 621 O O . GLN A 1 81 ? 11.415 9.562 -11.391 1.00 92.25 81 GLN A O 1
ATOM 626 N N . HIS A 1 82 ? 10.464 11.182 -10.154 1.00 92.69 82 HIS A N 1
ATOM 627 C CA . HIS A 1 82 ? 9.606 11.692 -11.225 1.00 92.69 82 HIS A CA 1
ATOM 628 C C . HIS A 1 82 ? 10.427 12.192 -12.416 1.00 92.69 82 HIS A C 1
ATOM 630 O O . HIS A 1 82 ? 10.063 11.940 -13.562 1.00 92.69 82 HIS A O 1
ATOM 636 N N . GLU A 1 83 ? 11.564 12.825 -12.139 1.00 93.56 83 GLU A N 1
ATOM 637 C CA . GLU A 1 83 ? 12.505 13.348 -13.127 1.00 93.56 83 GLU A CA 1
ATOM 638 C C . GLU A 1 83 ? 13.011 12.219 -14.030 1.00 93.56 83 GLU A C 1
ATOM 640 O O . GLU A 1 83 ? 12.983 12.339 -15.252 1.00 93.56 83 GLU A O 1
ATOM 645 N N . LYS A 1 84 ? 13.344 11.060 -13.445 1.00 91.31 84 LYS A N 1
ATOM 646 C CA . LYS A 1 84 ? 13.830 9.906 -14.210 1.00 91.31 84 LYS A CA 1
ATOM 647 C C . LYS A 1 84 ? 12.762 9.310 -15.124 1.00 91.31 84 LYS A C 1
ATOM 649 O O . LYS A 1 84 ? 13.080 8.819 -16.202 1.00 91.31 84 LYS A O 1
ATOM 654 N N . ILE A 1 85 ? 11.497 9.342 -14.705 1.00 94.62 85 ILE A N 1
ATOM 655 C CA . ILE A 1 85 ? 10.372 8.895 -15.539 1.00 94.62 85 ILE A CA 1
ATOM 656 C C . ILE A 1 85 ? 10.132 9.894 -16.681 1.00 94.62 85 ILE A C 1
ATOM 658 O O . ILE A 1 85 ? 9.839 9.476 -17.799 1.00 94.62 85 ILE A O 1
ATOM 662 N N . ALA A 1 86 ? 10.286 11.195 -16.422 1.00 95.12 86 ALA A N 1
ATOM 663 C CA . ALA A 1 86 ? 10.119 12.249 -17.423 1.00 95.12 86 ALA A CA 1
ATOM 664 C C . ALA A 1 86 ? 11.198 12.222 -18.524 1.00 95.12 86 ALA A C 1
ATOM 666 O O . ALA A 1 86 ? 10.934 12.637 -19.649 1.00 95.12 86 ALA A O 1
ATOM 667 N N . GLU A 1 87 ? 12.392 11.707 -18.222 1.00 95.88 87 GLU A N 1
ATOM 668 C CA . GLU A 1 87 ? 13.489 11.522 -19.185 1.00 95.88 87 GLU A CA 1
ATOM 669 C C . GLU A 1 87 ? 13.271 10.352 -20.165 1.00 95.88 87 GLU A C 1
ATOM 671 O O . GLU A 1 87 ? 13.999 10.227 -21.155 1.00 95.88 87 GLU A O 1
ATOM 676 N N . LEU A 1 88 ? 12.290 9.476 -19.912 1.00 97.00 88 LEU A N 1
ATOM 677 C CA . LEU A 1 88 ? 12.066 8.283 -20.726 1.00 97.00 88 LEU A CA 1
ATOM 678 C C . LEU A 1 88 ? 11.574 8.622 -22.134 1.00 97.00 88 LEU A C 1
ATOM 680 O O . LEU A 1 88 ? 10.702 9.461 -22.354 1.00 97.00 88 LEU A O 1
ATOM 684 N N . ARG A 1 89 ? 12.072 7.869 -23.114 1.00 97.62 89 ARG A N 1
ATOM 685 C CA . ARG A 1 89 ? 11.583 7.924 -24.495 1.00 97.62 89 ARG A CA 1
ATOM 686 C C . ARG A 1 89 ? 10.293 7.117 -24.641 1.00 97.62 89 ARG A C 1
ATOM 688 O O . ARG A 1 89 ? 10.113 6.094 -23.989 1.00 97.62 89 ARG A O 1
ATOM 695 N N . ASN A 1 90 ? 9.445 7.482 -25.606 1.00 97.56 90 ASN A N 1
ATOM 696 C CA . ASN A 1 90 ? 8.122 6.864 -25.832 1.00 97.56 90 ASN A CA 1
ATOM 697 C C . ASN A 1 90 ? 8.128 5.332 -26.022 1.00 97.56 90 ASN A C 1
ATOM 699 O O . ASN A 1 90 ? 7.105 4.671 -25.821 1.00 97.56 90 ASN A O 1
ATOM 703 N N . TYR A 1 91 ? 9.253 4.747 -26.440 1.00 97.06 91 TYR A N 1
ATOM 704 C CA . TYR A 1 91 ? 9.392 3.298 -26.611 1.00 97.06 91 TYR A CA 1
ATOM 705 C C . TYR A 1 91 ? 9.781 2.564 -25.319 1.00 97.06 91 TYR A C 1
ATOM 707 O O . TYR A 1 91 ? 9.688 1.339 -25.274 1.00 97.06 91 TYR A O 1
ATOM 715 N N . GLN A 1 92 ? 10.247 3.286 -24.299 1.00 97.94 92 GLN A N 1
ATOM 716 C CA . GLN A 1 92 ? 10.721 2.718 -23.044 1.00 97.94 92 GLN A CA 1
ATOM 717 C C . GLN A 1 92 ? 9.552 2.434 -22.111 1.00 97.94 92 GLN A C 1
ATOM 719 O O . GLN A 1 92 ? 8.498 3.075 -22.165 1.00 97.94 92 GLN A O 1
ATOM 724 N N . ARG A 1 93 ? 9.726 1.430 -21.263 1.00 98.00 93 ARG A N 1
ATOM 725 C CA . ARG A 1 93 ? 8.772 1.017 -20.242 1.00 98.00 93 ARG A CA 1
ATOM 726 C C . ARG A 1 93 ? 9.517 0.873 -18.929 1.00 98.00 93 ARG A C 1
ATOM 728 O O . ARG A 1 93 ? 10.582 0.264 -18.888 1.00 98.00 93 ARG A O 1
ATOM 735 N N . ILE A 1 94 ? 8.932 1.414 -17.871 1.00 97.81 94 ILE A N 1
ATOM 736 C CA . ILE A 1 94 ? 9.427 1.289 -16.505 1.00 97.81 94 ILE A CA 1
ATOM 737 C C . ILE A 1 94 ? 8.328 0.693 -15.630 1.00 97.81 94 ILE A C 1
ATOM 739 O O . ILE A 1 94 ? 7.144 0.915 -15.880 1.00 97.81 94 ILE A O 1
ATOM 743 N N . ASN A 1 95 ? 8.702 -0.080 -14.616 1.00 97.81 95 ASN A N 1
ATOM 744 C CA . ASN A 1 95 ? 7.763 -0.817 -13.767 1.00 97.81 95 ASN A CA 1
ATOM 745 C C . ASN A 1 95 ? 7.120 0.024 -12.639 1.00 97.81 95 ASN A C 1
ATOM 747 O O . ASN A 1 95 ? 6.621 -0.545 -11.671 1.00 97.81 95 ASN A O 1
ATOM 751 N N . HIS A 1 96 ? 7.111 1.358 -12.754 1.00 97.50 96 HIS A N 1
ATOM 752 C CA . HIS A 1 96 ? 6.538 2.278 -11.763 1.00 97.50 96 HIS A CA 1
ATOM 753 C C . HIS A 1 96 ? 5.723 3.387 -12.424 1.00 97.50 96 HIS A C 1
ATOM 755 O O . HIS A 1 96 ? 6.143 3.961 -13.425 1.00 97.50 96 HIS A O 1
ATOM 761 N N . PHE A 1 97 ? 4.591 3.735 -11.810 1.00 96.50 97 PHE A N 1
ATOM 762 C CA . PHE A 1 97 ? 3.864 4.962 -12.133 1.00 96.50 97 PHE A CA 1
ATOM 763 C C . PHE A 1 97 ? 4.308 6.104 -11.209 1.00 96.50 97 PHE A C 1
ATOM 765 O O . PHE A 1 97 ? 4.413 5.889 -9.994 1.00 96.50 97 PHE A O 1
ATOM 772 N N . PRO A 1 98 ? 4.498 7.326 -11.738 1.00 95.25 98 PRO A N 1
ATOM 773 C CA . PRO A 1 98 ? 4.664 8.506 -10.898 1.00 95.25 98 PRO A CA 1
ATOM 774 C C . PRO A 1 98 ? 3.408 8.726 -10.037 1.00 95.25 98 PRO A C 1
ATOM 776 O O . PRO A 1 98 ? 2.293 8.413 -10.452 1.00 95.25 98 PRO A O 1
ATOM 779 N N . GLY A 1 99 ? 3.579 9.239 -8.817 1.00 93.19 99 GLY A N 1
ATOM 780 C CA . GLY A 1 99 ? 2.464 9.536 -7.905 1.00 93.19 99 GLY A CA 1
ATOM 781 C C . GLY A 1 99 ? 1.807 8.334 -7.205 1.00 93.19 99 GLY A C 1
ATOM 782 O O . GLY A 1 99 ? 0.935 8.532 -6.361 1.00 93.19 99 GLY A O 1
ATOM 783 N N . MET A 1 100 ? 2.245 7.092 -7.450 1.00 95.31 100 MET A N 1
ATOM 784 C CA . MET A 1 100 ? 1.656 5.890 -6.822 1.00 95.31 100 MET A CA 1
ATOM 785 C C . MET A 1 100 ? 1.752 5.884 -5.278 1.00 95.31 100 MET A C 1
ATOM 787 O O . MET A 1 100 ? 0.995 5.201 -4.582 1.00 95.31 100 MET A O 1
ATOM 791 N N . GLY A 1 101 ? 2.635 6.718 -4.716 1.00 93.62 101 GLY A N 1
ATOM 792 C CA . GLY A 1 101 ? 2.726 6.980 -3.278 1.00 93.62 101 GLY A CA 1
ATOM 793 C C . GLY A 1 101 ? 1.406 7.421 -2.632 1.00 93.62 101 GLY A C 1
ATOM 794 O O . GLY A 1 101 ? 1.215 7.155 -1.446 1.00 93.62 101 GLY A O 1
ATOM 795 N N . GLU A 1 102 ? 0.475 7.998 -3.397 1.00 96.31 102 GLU A N 1
ATOM 796 C CA . GLU A 1 102 ? -0.847 8.417 -2.914 1.00 96.31 102 GLU A CA 1
ATOM 797 C C . GLU A 1 102 ? -1.725 7.263 -2.403 1.00 96.31 102 GLU A C 1
ATOM 799 O O . GLU A 1 102 ? -2.604 7.490 -1.568 1.00 96.31 102 GLU A O 1
ATOM 804 N N . ILE A 1 103 ? -1.470 6.029 -2.856 1.00 95.94 103 ILE A N 1
ATOM 805 C CA . ILE A 1 103 ? -2.144 4.818 -2.359 1.00 95.94 103 ILE A CA 1
ATOM 806 C C . ILE A 1 103 ? -1.188 3.817 -1.696 1.00 95.94 103 ILE A C 1
ATOM 808 O O . ILE A 1 103 ? -1.632 2.981 -0.912 1.00 95.94 103 ILE A O 1
ATOM 812 N N . CYS A 1 104 ? 0.120 3.896 -1.966 1.00 94.00 104 CYS A N 1
ATOM 813 C CA . CYS A 1 104 ? 1.110 2.998 -1.365 1.00 94.00 104 CYS A CA 1
ATOM 814 C C . CYS A 1 104 ? 1.589 3.444 0.025 1.00 94.00 104 CYS A C 1
ATOM 816 O O . CYS A 1 104 ? 1.995 2.601 0.828 1.00 94.00 104 CYS A O 1
ATOM 818 N N . ARG A 1 105 ? 1.548 4.745 0.341 1.00 93.56 105 ARG A N 1
ATOM 819 C CA . ARG A 1 105 ? 1.854 5.234 1.692 1.00 93.56 105 ARG A CA 1
ATOM 820 C C . ARG A 1 105 ? 0.603 5.219 2.562 1.00 93.56 105 ARG A C 1
ATOM 822 O O . ARG A 1 105 ? -0.463 5.641 2.124 1.00 93.56 105 ARG A O 1
ATOM 829 N N . LYS A 1 106 ? 0.726 4.768 3.815 1.00 94.56 106 LYS A N 1
ATOM 830 C CA . LYS A 1 106 ? -0.439 4.564 4.697 1.00 94.56 106 LYS A CA 1
ATOM 831 C C . LYS A 1 106 ? -1.174 5.862 5.031 1.00 94.56 106 LYS A C 1
ATOM 833 O O . LYS A 1 106 ? -2.397 5.868 5.094 1.00 94.56 106 LYS A O 1
ATOM 838 N N . ASP A 1 107 ? -0.431 6.940 5.254 1.00 94.25 107 ASP A N 1
ATOM 839 C CA . ASP A 1 107 ? -0.957 8.275 5.538 1.00 94.25 107 ASP A CA 1
ATOM 840 C C . ASP A 1 107 ? -1.651 8.887 4.313 1.00 94.25 107 ASP A C 1
ATOM 842 O O . ASP A 1 107 ? -2.776 9.372 4.432 1.00 94.25 107 ASP A O 1
ATOM 846 N N . CYS A 1 108 ? -1.037 8.812 3.126 1.00 96.19 108 CYS A N 1
ATOM 847 C CA . CYS A 1 108 ? -1.678 9.273 1.892 1.00 96.19 108 CYS A CA 1
ATOM 848 C C . CYS A 1 108 ? -2.933 8.454 1.564 1.00 96.19 108 CYS A C 1
ATOM 850 O O . CYS A 1 108 ? -3.988 9.036 1.308 1.00 96.19 108 CYS A O 1
ATOM 852 N N . LEU A 1 109 ? -2.861 7.123 1.682 1.00 97.25 109 LEU A N 1
ATOM 853 C CA . LEU A 1 109 ? -4.006 6.238 1.480 1.00 97.25 109 LEU A CA 1
ATOM 854 C C . LEU A 1 109 ? -5.150 6.591 2.436 1.00 97.25 109 LEU A C 1
ATOM 856 O O . LEU A 1 109 ? -6.277 6.783 1.989 1.00 97.25 109 LEU A O 1
ATOM 860 N N . ALA A 1 110 ? -4.869 6.733 3.735 1.00 96.69 110 ALA A N 1
ATOM 861 C CA . ALA A 1 110 ? -5.874 7.122 4.722 1.00 96.69 110 ALA A CA 1
ATOM 862 C C . ALA A 1 110 ? -6.504 8.480 4.382 1.00 96.69 110 ALA A C 1
ATOM 864 O O . ALA A 1 110 ? -7.726 8.617 4.397 1.00 96.69 110 ALA A O 1
ATOM 865 N N . ARG A 1 111 ? -5.690 9.471 3.999 1.00 96.88 111 ARG A N 1
ATOM 866 C CA . ARG A 1 111 ? -6.161 10.812 3.630 1.00 96.88 111 ARG A CA 1
ATOM 867 C C . ARG A 1 111 ? -7.081 10.772 2.411 1.00 96.88 111 ARG A C 1
ATOM 869 O O . ARG A 1 111 ? -8.136 11.406 2.421 1.00 96.88 111 ARG A O 1
ATOM 876 N N . ASN A 1 112 ? -6.685 10.053 1.366 1.00 97.94 112 ASN A N 1
ATOM 877 C CA . ASN A 1 112 ? -7.438 9.972 0.118 1.00 97.94 112 ASN A CA 1
ATOM 878 C C . ASN A 1 112 ? -8.725 9.164 0.291 1.00 97.94 112 ASN A C 1
ATOM 880 O O . ASN A 1 112 ? -9.786 9.600 -0.152 1.00 97.94 112 ASN A O 1
ATOM 884 N N . MET A 1 113 ? -8.676 8.064 1.039 1.00 97.75 113 MET A N 1
ATOM 885 C CA . MET A 1 113 ? -9.861 7.262 1.341 1.00 97.75 113 MET A CA 1
ATOM 886 C C . MET A 1 113 ? -10.851 8.016 2.229 1.00 97.75 113 MET A C 1
ATOM 888 O O . MET A 1 113 ? -12.047 7.982 1.965 1.00 97.75 113 MET A O 1
ATOM 892 N N . SER A 1 114 ? -10.379 8.803 3.199 1.00 96.06 114 SER A N 1
ATOM 893 C CA . SER A 1 114 ? -11.240 9.694 3.987 1.00 96.06 114 SER A CA 1
ATOM 894 C C . SER A 1 114 ? -11.973 10.735 3.133 1.00 96.06 114 SER A C 1
ATOM 896 O O . SER A 1 114 ? -13.092 11.117 3.473 1.00 96.06 114 SER A O 1
ATOM 898 N N . LYS A 1 115 ? -11.383 11.201 2.022 1.00 97.00 115 LYS A N 1
ATOM 899 C CA . LYS A 1 115 ? -12.084 12.065 1.054 1.00 97.00 115 LYS A CA 1
ATOM 900 C C . LYS A 1 115 ? -13.133 11.270 0.274 1.00 97.00 115 LYS A C 1
ATOM 902 O O . LYS A 1 115 ? -14.269 11.723 0.189 1.00 97.00 115 LYS A O 1
ATOM 907 N N . MET A 1 116 ? -12.784 10.082 -0.225 1.00 98.00 116 MET A N 1
ATOM 908 C CA . MET A 1 116 ? -13.708 9.242 -0.997 1.00 98.00 116 MET A CA 1
ATOM 909 C C . MET A 1 116 ? -14.910 8.772 -0.174 1.00 98.00 116 MET A C 1
ATOM 911 O O . MET A 1 116 ? -16.037 8.898 -0.635 1.00 98.00 116 MET A O 1
ATOM 915 N N . ILE A 1 117 ? -14.707 8.345 1.075 1.00 97.06 117 ILE A N 1
ATOM 916 C CA . ILE A 1 117 ? -15.781 7.922 1.991 1.00 97.06 117 ILE A CA 1
ATOM 917 C C . ILE A 1 117 ? -16.785 9.053 2.252 1.00 97.06 117 ILE A C 1
ATOM 919 O O . ILE A 1 117 ? -17.977 8.793 2.386 1.00 97.06 117 ILE A O 1
ATOM 923 N N . LYS A 1 118 ? -16.337 10.316 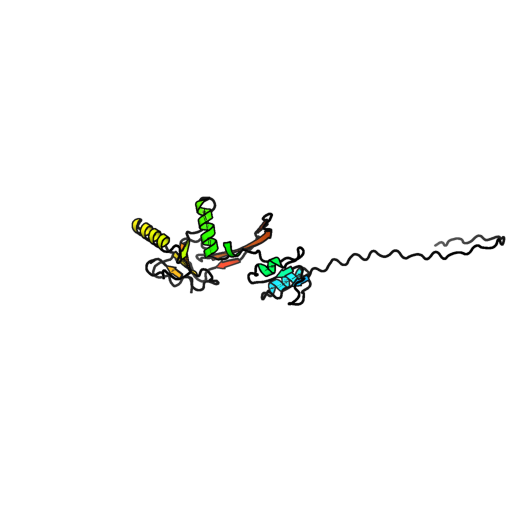2.309 1.00 95.81 118 LYS A N 1
ATOM 924 C CA . LYS A 1 118 ? -17.244 11.466 2.484 1.00 95.81 118 LYS A CA 1
ATOM 925 C C . LYS A 1 118 ? -18.170 11.670 1.284 1.00 95.81 118 LYS A C 1
ATOM 927 O O . LYS A 1 118 ? -19.280 12.154 1.473 1.00 95.81 118 LYS A O 1
ATOM 932 N N . ILE A 1 119 ? -17.710 11.333 0.080 1.00 97.50 119 ILE A N 1
ATOM 933 C CA . ILE A 1 119 ? -18.458 11.524 -1.170 1.00 97.50 119 ILE A CA 1
ATOM 934 C C . ILE A 1 119 ? -19.311 10.285 -1.477 1.00 97.50 119 ILE A C 1
ATOM 936 O O . ILE A 1 119 ? -20.476 10.410 -1.839 1.00 97.50 119 ILE A O 1
ATOM 940 N N . GLN A 1 120 ? -18.747 9.086 -1.309 1.00 97.12 120 GLN A N 1
ATOM 941 C CA . GLN A 1 120 ? -19.362 7.799 -1.644 1.00 97.12 120 GLN A CA 1
ATOM 942 C C . GLN A 1 120 ? -19.198 6.792 -0.489 1.00 97.12 120 GLN A C 1
ATOM 944 O O . GLN A 1 120 ? -18.423 5.840 -0.583 1.00 97.12 120 GLN A O 1
ATOM 949 N N . PRO A 1 121 ? -19.926 6.964 0.628 1.00 95.94 121 PRO A N 1
ATOM 950 C CA . PRO A 1 121 ? -19.730 6.142 1.824 1.00 95.94 121 PRO A CA 1
ATOM 951 C C . PRO A 1 121 ? -20.070 4.657 1.630 1.00 95.94 121 PRO A C 1
ATOM 953 O O . PRO A 1 121 ? -19.472 3.814 2.293 1.00 95.94 121 PRO A O 1
ATOM 956 N N . GLN A 1 122 ? -21.014 4.329 0.741 1.00 95.81 122 GLN A N 1
ATOM 957 C CA . GLN A 1 122 ? -21.446 2.942 0.519 1.00 95.81 122 GLN A CA 1
ATOM 958 C C . GLN A 1 122 ? -20.404 2.134 -0.270 1.00 95.81 122 GLN A C 1
ATOM 960 O O . GLN A 1 122 ? -20.085 1.008 0.109 1.00 95.81 122 GLN A O 1
ATOM 965 N N . GLU A 1 123 ? -19.806 2.750 -1.295 1.00 96.88 123 GLU A N 1
ATOM 966 C CA . GLU A 1 123 ? -18.779 2.133 -2.149 1.00 96.88 123 GLU A CA 1
ATOM 967 C C . GLU A 1 123 ? -17.449 1.920 -1.408 1.00 96.88 123 GLU A C 1
ATOM 969 O O . GLU A 1 123 ? -16.739 0.948 -1.648 1.00 96.88 123 GLU A O 1
ATOM 974 N N . TYR A 1 124 ? -17.115 2.801 -0.457 1.00 96.50 124 TYR A N 1
ATOM 975 C CA . TYR A 1 124 ? -15.842 2.780 0.277 1.00 96.50 124 TYR A CA 1
ATOM 976 C C . TYR A 1 124 ? -15.966 2.230 1.708 1.00 96.50 124 TYR A C 1
ATOM 978 O O . TYR A 1 124 ? -15.209 2.599 2.607 1.00 96.50 124 TYR A O 1
ATOM 986 N N . SER A 1 125 ? -16.904 1.306 1.930 1.00 95.12 125 SER A N 1
ATOM 987 C CA . SER A 1 125 ? -17.142 0.655 3.229 1.00 95.12 125 SER A CA 1
ATOM 988 C C . SER A 1 125 ? -16.118 -0.438 3.590 1.00 95.12 125 SER A C 1
ATOM 990 O O . SER A 1 125 ? -16.131 -0.963 4.704 1.00 95.12 125 SER A O 1
ATOM 992 N N . PHE A 1 126 ? -15.190 -0.753 2.680 1.00 95.94 126 PHE A N 1
ATOM 993 C CA . PHE A 1 126 ? -14.167 -1.795 2.835 1.00 95.94 126 PHE A CA 1
ATOM 994 C C . PHE A 1 126 ? -12.911 -1.349 3.610 1.00 95.94 126 PHE A C 1
ATOM 996 O O . PHE A 1 126 ? -11.997 -2.151 3.809 1.00 95.94 126 PHE A O 1
ATOM 1003 N N . ILE A 1 127 ? -12.837 -0.086 4.049 1.00 94.88 127 ILE A N 1
ATOM 1004 C CA . ILE A 1 127 ? -11.670 0.458 4.760 1.00 94.88 127 ILE A CA 1
ATOM 1005 C C . ILE A 1 127 ? -12.003 0.750 6.228 1.00 94.88 127 ILE A C 1
ATOM 1007 O O . ILE A 1 127 ? -12.923 1.521 6.508 1.00 94.88 127 ILE A O 1
ATOM 1011 N N . PRO A 1 128 ? -11.235 0.202 7.191 1.00 95.94 128 PRO A N 1
ATOM 1012 C CA . PRO A 1 128 ? -11.395 0.542 8.600 1.00 95.94 128 PRO A CA 1
ATOM 1013 C C . PRO A 1 128 ? -11.113 2.025 8.865 1.00 95.94 128 PRO A C 1
ATOM 1015 O O . PRO A 1 128 ? -10.194 2.612 8.282 1.00 95.94 128 PRO A O 1
ATOM 1018 N N . LYS A 1 129 ? -11.848 2.626 9.810 1.00 95.88 129 LYS A N 1
ATOM 1019 C CA . LYS A 1 129 ? -11.611 4.020 10.213 1.00 95.88 129 LYS A CA 1
ATOM 1020 C C . LYS A 1 129 ? -10.157 4.214 10.628 1.00 95.88 129 LYS A C 1
ATOM 1022 O O . LYS A 1 129 ? -9.621 3.431 11.414 1.00 95.88 129 LYS A O 1
ATOM 1027 N N . THR A 1 130 ? -9.538 5.249 10.076 1.00 97.31 130 THR A N 1
ATOM 1028 C CA . THR A 1 130 ? -8.115 5.541 10.235 1.00 97.31 130 THR A CA 1
ATOM 1029 C C . THR A 1 130 ? -7.939 7.023 10.540 1.00 97.31 130 THR A C 1
ATOM 1031 O O . THR A 1 130 ? -8.625 7.847 9.943 1.00 97.31 130 THR A O 1
ATOM 1034 N N . TRP A 1 131 ? -7.025 7.338 11.453 1.00 96.94 131 TRP A N 1
ATOM 1035 C CA . TRP A 1 131 ? -6.650 8.686 11.864 1.00 96.94 131 TRP A CA 1
ATOM 1036 C C . TRP A 1 131 ? -5.148 8.888 11.664 1.00 96.94 131 TRP A C 1
ATOM 1038 O O . TRP A 1 131 ? -4.348 8.032 12.046 1.00 96.94 131 TRP A O 1
ATOM 1048 N N . ILE A 1 132 ? -4.764 10.016 11.079 1.00 96.44 132 ILE A N 1
ATOM 1049 C CA . ILE A 1 132 ? -3.377 10.388 10.785 1.00 96.44 132 ILE A CA 1
ATOM 1050 C C . ILE A 1 132 ? -2.859 11.307 11.887 1.00 96.44 132 ILE A C 1
ATOM 1052 O O . ILE A 1 132 ? -3.368 12.409 12.072 1.00 96.44 132 ILE A O 1
ATOM 1056 N N . PHE A 1 133 ? -1.830 10.885 12.614 1.00 95.00 133 PHE A N 1
ATOM 1057 C CA . PHE A 1 133 ? -1.223 11.687 13.673 1.00 95.00 133 PHE A CA 1
ATOM 1058 C C . PHE A 1 133 ? -0.036 12.498 13.133 1.00 95.00 133 PHE A C 1
ATOM 1060 O O . PHE A 1 133 ? 0.670 12.025 12.238 1.00 95.00 133 PHE A O 1
ATOM 1067 N N . PRO A 1 134 ? 0.184 13.725 13.643 1.00 94.56 134 PRO A N 1
ATOM 1068 C CA . PRO A 1 134 ? -0.569 14.406 14.712 1.00 94.56 134 PRO A CA 1
ATOM 1069 C C . PRO A 1 134 ? -1.857 15.116 14.241 1.00 94.56 134 PRO A C 1
ATOM 1071 O O . PRO A 1 134 ? -2.657 15.559 15.062 1.00 94.56 134 PRO A O 1
ATOM 1074 N N . ALA A 1 135 ? -2.076 15.222 12.926 1.00 95.12 135 ALA A N 1
ATOM 1075 C CA . ALA A 1 135 ? -3.111 16.067 12.317 1.00 95.12 135 ALA A CA 1
ATOM 1076 C C . ALA A 1 135 ? -4.553 15.772 12.781 1.00 95.12 135 ALA A C 1
ATOM 1078 O O . ALA A 1 135 ? -5.380 16.680 12.850 1.00 95.12 135 ALA A O 1
ATOM 1079 N N . GLU A 1 136 ? -4.857 14.515 13.098 1.00 95.50 136 GLU A N 1
ATOM 1080 C CA . GLU A 1 136 ? -6.199 14.042 13.449 1.00 95.50 136 GLU A CA 1
ATOM 1081 C C . GLU A 1 136 ? -6.305 13.561 14.907 1.00 95.50 136 GLU A C 1
ATOM 1083 O O . GLU A 1 136 ? -7.244 12.845 15.272 1.00 95.50 136 GLU A O 1
ATOM 1088 N N . TYR A 1 137 ? -5.356 13.969 15.760 1.00 93.94 137 TYR A N 1
ATOM 1089 C CA . TYR A 1 137 ? -5.325 13.622 17.183 1.00 93.94 137 TYR A CA 1
ATOM 1090 C C . TYR A 1 137 ? -6.639 13.981 17.893 1.00 93.94 137 TYR A C 1
ATOM 1092 O O . TYR A 1 137 ? -7.260 13.139 18.542 1.00 93.94 137 TYR A O 1
ATOM 1100 N N . THR A 1 138 ? -7.107 15.223 17.743 1.00 93.12 138 THR A N 1
ATOM 1101 C CA . THR A 1 138 ? -8.320 15.715 18.416 1.00 93.12 138 THR A CA 1
ATOM 1102 C C . THR A 1 138 ? -9.570 14.959 17.961 1.00 93.12 138 THR A C 1
ATOM 1104 O O . THR A 1 138 ? -10.427 14.611 18.774 1.00 93.12 138 THR A O 1
ATOM 1107 N N . GLN A 1 139 ? -9.666 14.650 16.667 1.00 94.94 139 GLN A N 1
ATOM 1108 C CA . GLN A 1 139 ? -10.756 13.884 16.068 1.00 94.94 139 GLN A CA 1
ATOM 1109 C C . GLN A 1 139 ? -10.783 12.461 16.633 1.00 94.94 139 GLN A C 1
ATOM 1111 O O . GLN A 1 139 ? -11.849 11.966 17.004 1.00 94.94 139 GLN A O 1
ATOM 1116 N N . PHE A 1 140 ? -9.615 11.828 16.761 1.00 95.19 140 PHE A N 1
ATOM 1117 C CA . PHE A 1 140 ? -9.486 10.524 17.399 1.00 95.19 140 PHE A CA 1
ATOM 1118 C C . PHE A 1 140 ? -9.893 10.562 18.880 1.00 95.19 140 PHE A C 1
ATOM 1120 O O . PHE A 1 140 ? -10.694 9.737 19.318 1.00 95.19 140 PHE A O 1
ATOM 1127 N N . GLN A 1 141 ? -9.430 11.552 19.651 1.00 92.88 141 GLN A N 1
ATOM 1128 C CA . GLN A 1 141 ? -9.800 11.695 21.066 1.00 92.88 141 GLN A CA 1
ATOM 1129 C C . GLN A 1 141 ? -11.312 11.889 21.254 1.00 92.88 141 GLN A C 1
ATOM 1131 O O 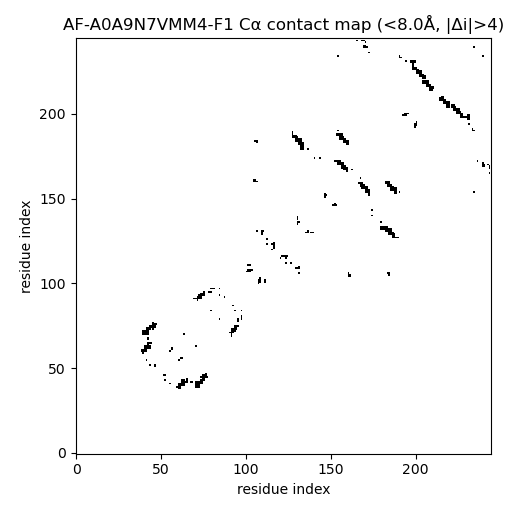. GLN A 1 141 ? -11.915 11.286 22.143 1.00 92.88 141 GLN A O 1
ATOM 1136 N N . ASN A 1 142 ? -11.953 12.681 20.392 1.00 94.56 142 ASN A N 1
ATOM 1137 C CA . ASN A 1 142 ? -13.407 12.850 20.403 1.00 94.56 142 ASN A CA 1
ATOM 11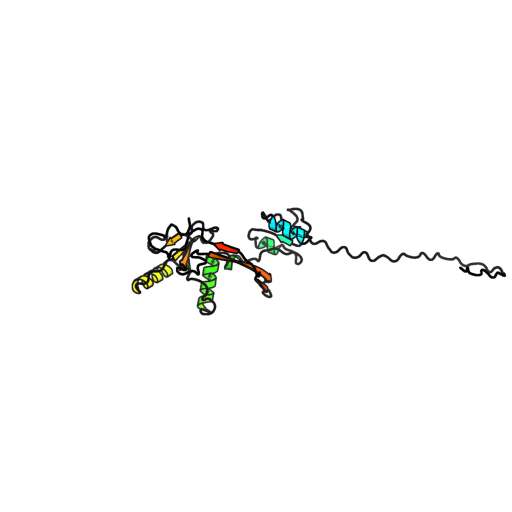38 C C . ASN A 1 142 ? -14.134 11.533 20.107 1.00 94.56 142 ASN A C 1
ATOM 1140 O O . ASN A 1 142 ? -15.097 11.196 20.798 1.00 94.56 142 ASN A O 1
ATOM 1144 N N . TYR A 1 143 ? -13.638 10.753 19.144 1.00 95.06 143 TYR A N 1
ATOM 1145 C CA . TYR A 1 143 ? -14.187 9.435 18.835 1.00 95.06 143 TYR A CA 1
ATOM 1146 C C . TYR A 1 143 ? -14.087 8.469 20.023 1.00 95.06 143 TYR A C 1
ATOM 1148 O O . TYR A 1 143 ? -15.066 7.819 20.392 1.00 95.06 143 TYR A O 1
ATOM 1156 N N . VAL A 1 144 ? -12.931 8.421 20.689 1.00 93.44 144 VAL A N 1
ATOM 1157 C CA . VAL A 1 144 ? -12.727 7.592 21.885 1.00 93.44 144 VAL A CA 1
ATOM 1158 C C . VAL A 1 144 ? -13.651 8.025 23.030 1.00 93.44 144 VAL A C 1
ATOM 1160 O O . VAL A 1 144 ? -14.249 7.174 23.693 1.00 93.44 144 VAL A O 1
ATOM 1163 N N . LYS A 1 145 ? -13.827 9.334 23.254 1.00 92.75 145 LYS A N 1
ATOM 1164 C CA . LYS A 1 145 ? -14.785 9.859 24.244 1.00 92.75 145 LYS A CA 1
ATOM 1165 C C . LYS A 1 145 ? -16.219 9.428 23.927 1.00 92.75 145 LYS A C 1
ATOM 1167 O O . LYS A 1 145 ? -16.958 9.031 24.829 1.00 92.75 145 LYS A O 1
ATOM 1172 N N . GLU A 1 146 ? -16.612 9.452 22.656 1.00 94.38 146 GLU A N 1
ATOM 1173 C CA . GLU A 1 146 ? -17.935 9.001 22.223 1.00 94.38 146 GLU A CA 1
ATOM 1174 C C . GLU A 1 146 ? -18.136 7.495 22.451 1.00 94.38 146 GLU A C 1
ATOM 1176 O O . GLU A 1 146 ? -19.184 7.079 22.955 1.00 94.38 146 GLU A O 1
ATOM 1181 N N . LEU A 1 147 ? -17.125 6.678 22.137 1.00 93.12 147 LEU A N 1
ATOM 1182 C CA . LEU A 1 147 ? -17.128 5.243 22.428 1.00 93.12 147 LEU A CA 1
ATOM 1183 C C . LEU A 1 147 ? -17.323 4.972 23.924 1.00 93.12 147 LEU A C 1
ATOM 1185 O O . LEU A 1 147 ? -18.195 4.179 24.289 1.00 93.12 147 LEU A O 1
ATOM 1189 N N . ARG A 1 148 ? -16.592 5.691 24.787 1.00 91.12 148 ARG A N 1
ATOM 1190 C CA . ARG A 1 148 ? -16.735 5.613 26.252 1.00 91.12 148 ARG A CA 1
ATOM 1191 C C . ARG A 1 148 ? -18.149 5.975 26.704 1.00 91.12 148 ARG A C 1
ATOM 1193 O O . ARG A 1 148 ? -18.751 5.217 27.461 1.00 91.12 148 ARG A O 1
ATOM 1200 N N . ARG A 1 149 ? -18.724 7.069 26.187 1.00 94.06 149 ARG A N 1
ATOM 1201 C CA . ARG A 1 149 ? -20.112 7.480 26.485 1.00 94.06 149 ARG A CA 1
ATOM 1202 C C . ARG A 1 149 ? -21.123 6.397 26.103 1.00 94.06 149 ARG A C 1
ATOM 1204 O O . ARG A 1 149 ? -22.087 6.168 26.824 1.00 94.06 149 ARG A O 1
ATOM 1211 N N . LYS A 1 150 ? -20.888 5.710 24.983 1.00 95.69 150 LYS A N 1
ATOM 1212 C CA . LYS A 1 150 ? -21.708 4.588 24.501 1.00 95.69 150 LYS A CA 1
ATOM 1213 C C . LYS A 1 150 ? -21.386 3.253 25.188 1.00 95.69 150 LYS A C 1
ATOM 1215 O O . LYS A 1 150 ? -21.955 2.241 24.790 1.00 95.69 150 LYS A O 1
ATOM 1220 N N . ARG A 1 151 ? -20.479 3.230 26.177 1.00 93.19 151 ARG A N 1
ATOM 1221 C CA . ARG A 1 151 ? -19.963 2.019 26.842 1.00 93.19 151 ARG A CA 1
ATOM 1222 C C . ARG A 1 151 ? -19.460 0.962 25.847 1.00 93.19 151 ARG A C 1
ATOM 1224 O O . ARG A 1 151 ? -19.602 -0.235 26.072 1.00 93.19 151 ARG A O 1
ATOM 1231 N N . LYS A 1 152 ? -18.880 1.406 24.727 1.00 91.31 152 LYS A N 1
ATOM 1232 C CA . LYS A 1 152 ? -18.280 0.543 23.704 1.00 91.31 152 LYS A CA 1
ATOM 1233 C C . LYS A 1 152 ? -16.763 0.565 23.842 1.00 91.31 152 LYS A C 1
ATOM 1235 O O . LYS A 1 152 ? -16.160 1.633 23.853 1.00 91.31 152 LYS A O 1
ATOM 1240 N N . GLN A 1 153 ? -16.151 -0.613 23.888 1.00 87.44 153 GLN A N 1
ATOM 1241 C CA . GLN A 1 153 ? -14.701 -0.767 23.809 1.00 87.44 153 GLN A CA 1
ATOM 1242 C C . GLN A 1 153 ? -14.311 -1.181 22.389 1.00 87.44 153 GLN A C 1
ATOM 1244 O O . GLN A 1 153 ? -14.958 -2.032 21.777 1.00 87.44 153 GLN A O 1
ATOM 1249 N N . LYS A 1 154 ? -13.255 -0.566 21.859 1.00 92.62 154 LYS A N 1
ATOM 1250 C CA . LYS A 1 154 ? -12.648 -0.921 20.576 1.00 92.62 154 LYS A CA 1
ATOM 1251 C C . LYS A 1 154 ? -11.150 -1.114 20.765 1.00 92.62 154 LYS A C 1
ATOM 1253 O O . LYS A 1 154 ? -10.553 -0.519 21.658 1.00 92.62 154 LYS A O 1
ATOM 1258 N N . THR A 1 155 ? -10.574 -1.968 19.928 1.00 94.06 155 THR A N 1
ATOM 1259 C CA . THR A 1 155 ? -9.123 -2.131 19.821 1.00 94.06 155 THR A CA 1
ATOM 1260 C C . THR A 1 155 ? -8.657 -1.351 18.601 1.00 94.06 155 THR A C 1
ATOM 1262 O O . THR A 1 155 ? -9.321 -1.370 17.563 1.00 94.06 155 THR A O 1
ATOM 1265 N N . PHE A 1 156 ? -7.526 -0.673 18.724 1.00 95.00 156 PHE A N 1
ATOM 1266 C CA . PHE A 1 156 ? -6.891 0.054 17.636 1.00 95.00 156 PHE A CA 1
ATOM 1267 C C . PHE A 1 156 ? -5.513 -0.528 17.362 1.00 95.00 156 PHE A C 1
ATOM 1269 O O . PHE A 1 156 ? -4.879 -1.098 18.248 1.00 95.00 156 PHE A O 1
ATOM 1276 N N .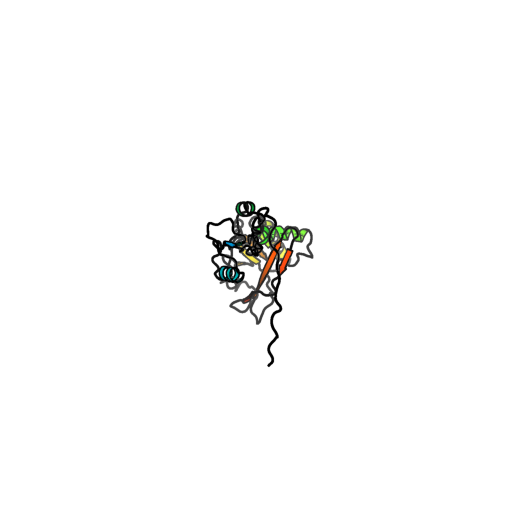 ILE A 1 157 ? -5.062 -0.374 16.126 1.00 94.19 157 ILE A N 1
ATOM 1277 C CA . ILE A 1 157 ? -3.723 -0.728 15.679 1.00 94.19 157 ILE A CA 1
ATOM 1278 C C . ILE A 1 157 ? -2.978 0.551 15.302 1.00 94.19 157 ILE A C 1
ATOM 1280 O O . ILE A 1 157 ? -3.455 1.343 14.486 1.00 94.19 157 ILE A O 1
ATOM 1284 N N . VAL A 1 158 ? -1.817 0.752 15.913 1.00 93.44 158 VAL A N 1
ATOM 1285 C CA . VAL A 1 158 ? -0.902 1.857 15.627 1.00 93.44 158 VAL A CA 1
ATOM 1286 C C . VAL A 1 158 ? 0.124 1.362 14.624 1.00 93.44 158 VAL A C 1
ATOM 1288 O O . VAL A 1 158 ? 0.643 0.255 14.762 1.00 93.44 158 VAL A O 1
ATOM 1291 N N . LYS A 1 159 ? 0.381 2.146 13.578 1.00 92.62 159 LYS A N 1
ATOM 1292 C CA . LYS A 1 159 ? 1.329 1.784 12.519 1.00 92.62 159 LYS A CA 1
ATOM 1293 C C . LYS A 1 159 ? 2.182 2.999 12.161 1.00 92.62 159 LYS A C 1
ATOM 1295 O O . LYS A 1 159 ? 1.606 4.057 11.894 1.00 92.62 159 LYS A O 1
ATOM 1300 N N . PRO A 1 160 ? 3.512 2.867 12.027 1.00 89.50 160 PRO A N 1
ATOM 1301 C CA . PRO A 1 160 ? 4.329 3.941 11.484 1.00 89.50 160 PRO A CA 1
ATOM 1302 C C . PRO A 1 160 ? 3.881 4.255 10.054 1.00 89.50 160 PRO A C 1
ATOM 1304 O O . PRO A 1 160 ? 3.629 3.334 9.257 1.00 89.50 160 PRO A O 1
ATOM 1307 N N . ALA A 1 161 ? 3.800 5.541 9.708 1.00 79.81 161 ALA A N 1
ATOM 1308 C CA . ALA A 1 161 ? 3.326 5.966 8.390 1.00 79.81 161 ALA A CA 1
ATOM 1309 C C . ALA A 1 161 ? 4.180 5.357 7.260 1.00 79.81 161 ALA A C 1
ATOM 1311 O O . ALA A 1 161 ? 3.642 4.728 6.344 1.00 79.81 161 ALA A O 1
ATOM 1312 N N . ASN A 1 162 ? 5.507 5.408 7.425 1.00 77.44 162 ASN A N 1
ATOM 1313 C CA . ASN A 1 162 ? 6.500 4.922 6.460 1.00 77.44 162 ASN A CA 1
ATOM 1314 C C . ASN A 1 162 ? 7.116 3.555 6.832 1.00 77.44 162 ASN A C 1
ATOM 1316 O O . ASN A 1 162 ? 8.119 3.154 6.254 1.00 77.44 162 ASN A O 1
ATOM 1320 N N . GLY A 1 163 ? 6.543 2.834 7.804 1.00 76.19 163 GLY A N 1
ATOM 1321 C CA . GLY A 1 163 ? 7.064 1.529 8.236 1.00 76.19 163 GLY A CA 1
ATOM 1322 C C . GLY A 1 163 ? 6.701 0.376 7.294 1.00 76.19 163 GLY A C 1
ATOM 1323 O O . GLY A 1 163 ? 5.670 0.413 6.617 1.00 76.19 163 GLY A O 1
ATOM 1324 N N . ALA A 1 164 ? 7.496 -0.691 7.313 1.00 72.50 164 ALA A N 1
ATOM 1325 C CA . ALA A 1 164 ? 7.244 -1.940 6.594 1.00 72.50 164 ALA A CA 1
ATOM 1326 C C . ALA A 1 164 ? 7.518 -3.152 7.503 1.00 72.50 164 ALA A C 1
ATOM 1328 O O . ALA A 1 164 ? 8.014 -2.999 8.616 1.00 72.50 164 ALA A O 1
ATOM 1329 N N . MET A 1 165 ? 7.172 -4.356 7.031 1.00 75.12 165 MET A N 1
ATOM 1330 C CA . MET A 1 165 ? 7.510 -5.639 7.682 1.00 75.12 165 MET A CA 1
ATOM 1331 C C . MET A 1 165 ? 6.994 -5.827 9.121 1.00 75.12 165 MET A C 1
ATOM 1333 O O . MET A 1 165 ? 7.477 -6.685 9.840 1.00 75.12 165 MET A O 1
ATOM 1337 N N . GLY A 1 166 ? 5.998 -5.051 9.549 1.00 74.75 166 GLY A N 1
ATOM 1338 C CA . GLY A 1 166 ? 5.439 -5.166 10.901 1.00 74.75 166 GLY A CA 1
ATOM 1339 C C . GLY A 1 166 ? 6.193 -4.384 11.979 1.00 74.75 166 GLY A C 1
ATOM 1340 O O . GLY A 1 166 ? 5.689 -4.260 13.091 1.00 74.75 166 GLY A O 1
ATOM 1341 N N . HIS A 1 167 ? 7.339 -3.778 11.659 1.00 76.12 167 HIS A N 1
ATOM 1342 C CA . HIS A 1 167 ? 8.102 -3.002 12.634 1.00 76.12 167 HIS A CA 1
ATOM 1343 C C . HIS A 1 167 ? 7.330 -1.772 13.128 1.00 76.12 167 HIS A C 1
ATOM 1345 O O . HIS A 1 167 ? 6.760 -1.011 12.340 1.00 76.12 167 HIS A O 1
ATOM 1351 N N . GLY A 1 168 ? 7.335 -1.579 14.449 1.00 81.88 168 GLY A N 1
ATOM 1352 C CA . GLY A 1 168 ? 6.674 -0.461 15.125 1.00 81.88 168 GLY A CA 1
ATOM 1353 C C . GLY A 1 168 ? 5.146 -0.560 15.180 1.00 81.88 168 GLY A C 1
ATOM 1354 O O . GLY A 1 168 ? 4.495 0.427 15.515 1.00 81.88 168 GLY A O 1
ATOM 1355 N N . ILE A 1 169 ? 4.562 -1.711 14.828 1.00 88.62 169 ILE A N 1
ATOM 1356 C CA . ILE A 1 169 ? 3.122 -1.942 14.952 1.00 88.62 169 ILE A CA 1
ATOM 1357 C C . ILE A 1 169 ? 2.783 -2.346 16.387 1.00 88.62 169 ILE A C 1
ATOM 1359 O O . ILE A 1 169 ? 3.442 -3.200 16.969 1.00 88.62 169 ILE A O 1
ATOM 1363 N N . SER A 1 170 ? 1.722 -1.768 16.944 1.00 89.12 170 SER A N 1
ATOM 1364 C CA . SER A 1 170 ? 1.219 -2.142 18.267 1.00 89.12 170 SER A CA 1
ATOM 1365 C C . SER A 1 170 ? -0.304 -2.098 18.328 1.00 89.12 170 SER A C 1
ATOM 1367 O O . SER A 1 170 ? -0.956 -1.384 17.560 1.00 89.12 170 SER A O 1
ATOM 1369 N N . LEU A 1 171 ? -0.887 -2.884 19.235 1.00 91.25 171 LEU A N 1
ATOM 1370 C CA . LEU A 1 171 ? -2.308 -2.803 19.557 1.00 91.25 171 LEU A CA 1
ATOM 1371 C C . LEU A 1 171 ? -2.518 -1.985 20.822 1.00 91.25 171 LEU A C 1
ATOM 1373 O O . LEU A 1 171 ? -1.803 -2.142 21.808 1.00 91.25 171 LEU A O 1
ATOM 1377 N N . ILE A 1 172 ? -3.554 -1.154 20.807 1.00 90.38 172 ILE A N 1
ATOM 1378 C CA . ILE A 1 172 ? -3.943 -0.343 21.955 1.00 90.38 172 ILE A CA 1
ATOM 1379 C C . ILE A 1 172 ? -5.447 -0.431 22.199 1.00 90.38 172 ILE A C 1
ATOM 1381 O O . ILE A 1 172 ? -6.262 -0.554 21.280 1.00 90.38 172 ILE A O 1
ATOM 1385 N N . ARG A 1 173 ? -5.817 -0.309 23.470 1.00 87.75 173 ARG A N 1
ATOM 1386 C CA . ARG A 1 173 ? -7.194 -0.067 23.926 1.00 87.75 173 ARG A CA 1
ATOM 1387 C C . ARG A 1 173 ? -7.286 1.207 24.745 1.00 87.75 173 ARG A C 1
ATOM 1389 O O . ARG A 1 173 ? -8.244 1.966 24.607 1.00 87.75 173 ARG A O 1
ATOM 1396 N N . ASN A 1 174 ? -6.256 1.479 25.546 1.00 79.38 174 ASN A N 1
ATOM 1397 C CA . ASN A 1 174 ? -6.119 2.749 26.235 1.00 79.38 174 ASN A CA 1
ATOM 1398 C C . ASN A 1 174 ? -5.469 3.801 25.321 1.00 79.38 174 ASN A C 1
ATOM 1400 O O . ASN A 1 174 ? -4.284 3.737 25.007 1.00 79.38 174 ASN A O 1
ATOM 1404 N N . CYS A 1 175 ? -6.272 4.779 24.916 1.00 77.00 175 CYS A N 1
ATOM 1405 C CA . CYS A 1 175 ? -5.906 5.822 23.962 1.00 77.00 175 CYS A CA 1
ATOM 1406 C C . CYS A 1 175 ? -5.277 7.069 24.615 1.00 77.00 175 CYS A C 1
ATOM 1408 O O . CYS A 1 175 ? -4.946 8.019 23.910 1.00 77.00 175 CYS A O 1
ATOM 1410 N N . GLU A 1 176 ? -5.125 7.084 25.945 1.00 71.31 176 GLU A N 1
ATOM 1411 C CA . GLU A 1 176 ? -4.551 8.210 26.706 1.00 71.31 176 GLU A CA 1
ATOM 1412 C C . GLU A 1 176 ? -3.018 8.245 26.659 1.00 71.31 176 GLU A C 1
ATOM 1414 O O . GLU A 1 176 ? -2.417 9.266 26.968 1.00 71.31 176 GLU A O 1
ATOM 1419 N N . LYS A 1 177 ? -2.379 7.140 26.254 1.00 68.56 177 LYS A N 1
ATOM 1420 C CA . LYS A 1 177 ? -0.916 6.977 26.261 1.00 68.56 177 LYS A CA 1
ATOM 1421 C C . LYS A 1 177 ? -0.241 7.241 24.910 1.00 68.56 177 LYS A C 1
ATOM 1423 O O . LYS A 1 177 ? 0.946 6.968 24.770 1.00 68.56 177 LYS A O 1
ATOM 1428 N N . LEU A 1 178 ? -0.978 7.706 23.899 1.00 80.31 178 LEU A N 1
ATOM 1429 C CA . LEU A 1 178 ? -0.402 7.922 22.571 1.00 80.31 178 LEU A CA 1
ATOM 1430 C C . LEU A 1 178 ? 0.393 9.236 22.511 1.00 80.31 178 LEU A C 1
ATOM 1432 O O . LEU A 1 178 ? -0.156 10.277 22.884 1.00 80.31 178 LEU A O 1
ATOM 1436 N N . PRO A 1 179 ? 1.633 9.227 21.987 1.00 79.62 179 PRO A N 1
ATOM 1437 C CA . PRO A 1 179 ? 2.402 10.450 21.810 1.00 79.62 179 PRO A CA 1
ATOM 1438 C C . PRO A 1 179 ? 1.729 11.336 20.758 1.00 79.62 179 PRO A C 1
ATOM 1440 O O . PRO A 1 179 ? 1.566 10.956 19.600 1.00 79.62 179 PRO A O 1
ATOM 1443 N N . ALA A 1 180 ? 1.311 12.532 21.171 1.00 76.38 180 ALA A N 1
ATOM 1444 C CA . ALA A 1 180 ? 0.489 13.415 20.343 1.00 76.38 180 ALA A CA 1
ATOM 1445 C C . ALA A 1 180 ? 1.245 14.062 19.170 1.00 76.38 180 ALA A C 1
ATOM 1447 O O . ALA A 1 180 ? 0.598 14.590 18.274 1.00 76.38 180 ALA A O 1
ATOM 1448 N N . GLN A 1 181 ? 2.584 14.055 19.184 1.00 79.31 181 GLN A N 1
ATOM 1449 C CA . GLN A 1 18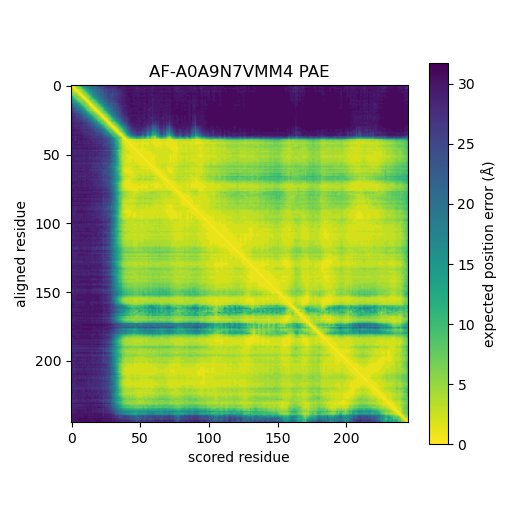1 ? 3.431 14.749 18.201 1.00 79.31 181 GLN A CA 1
ATOM 1450 C C . GLN A 1 181 ? 4.175 13.811 17.242 1.00 79.31 181 GLN A C 1
ATOM 1452 O O . GLN A 1 181 ? 4.838 14.280 16.319 1.00 79.31 181 GLN A O 1
ATOM 1457 N N . GLU A 1 182 ? 4.073 12.496 17.428 1.00 84.12 182 GLU A N 1
ATOM 1458 C CA . GLU A 1 182 ? 4.734 11.536 16.546 1.00 84.12 182 GLU A CA 1
ATOM 1459 C C . GLU A 1 182 ? 3.905 11.249 15.286 1.00 84.12 182 GLU A C 1
ATOM 1461 O O . GLU A 1 182 ? 2.674 11.329 15.279 1.00 84.12 182 GLU A O 1
ATOM 1466 N N . HIS A 1 183 ? 4.595 10.903 14.197 1.00 90.62 183 HIS A N 1
ATOM 1467 C CA . HIS A 1 183 ? 3.977 10.700 12.889 1.00 90.62 183 HIS A CA 1
ATOM 1468 C C . HIS A 1 183 ? 3.668 9.219 12.620 1.00 90.62 183 HIS A C 1
ATOM 1470 O O . HIS A 1 183 ? 4.491 8.451 12.108 1.00 90.62 183 HIS A O 1
ATOM 1476 N N . PHE A 1 184 ? 2.440 8.821 12.932 1.00 93.62 184 PHE A N 1
ATOM 1477 C CA . PHE A 1 184 ? 1.914 7.476 12.707 1.00 93.62 184 PHE A CA 1
ATOM 1478 C C . PHE A 1 184 ? 0.441 7.526 12.292 1.00 93.62 184 PHE A C 1
ATOM 1480 O O . PHE A 1 184 ? -0.188 8.582 12.280 1.00 93.62 184 PHE A O 1
ATOM 1487 N N . ILE A 1 185 ? -0.122 6.372 11.944 1.00 95.38 185 ILE A N 1
ATOM 1488 C CA . ILE A 1 185 ? -1.569 6.225 11.792 1.00 95.38 185 ILE A CA 1
ATOM 1489 C C . ILE A 1 185 ? -2.132 5.361 12.919 1.00 95.38 185 ILE A C 1
ATOM 1491 O O . ILE A 1 185 ? -1.508 4.384 13.341 1.00 95.38 185 ILE A O 1
ATOM 1495 N N . VAL A 1 186 ? -3.331 5.705 13.374 1.00 96.06 186 VAL A N 1
ATOM 1496 C CA . VAL A 1 186 ? -4.157 4.870 14.250 1.00 96.06 186 VAL A CA 1
ATOM 1497 C C . VAL A 1 186 ? -5.320 4.359 13.425 1.00 96.06 186 VAL A C 1
ATOM 1499 O O . VAL A 1 186 ? -5.980 5.137 12.749 1.00 96.06 186 VAL A O 1
ATOM 1502 N N . GLN A 1 187 ? -5.592 3.064 13.460 1.00 97.06 187 GLN A N 1
ATOM 1503 C CA . GLN A 1 187 ? -6.675 2.461 12.690 1.00 97.06 187 GLN A CA 1
ATOM 1504 C C . GLN A 1 187 ? -7.505 1.540 13.581 1.00 97.06 187 GLN A C 1
ATOM 1506 O O . GLN A 1 187 ? -6.969 0.899 14.483 1.00 97.06 187 GLN A O 1
ATOM 1511 N N . GLU A 1 188 ? -8.814 1.463 13.35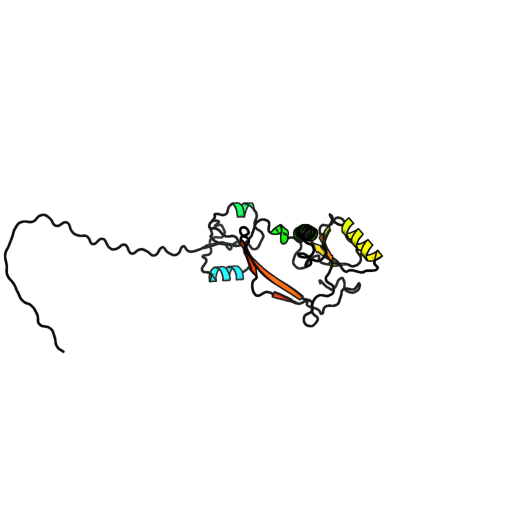1 1.00 96.31 188 GLU A N 1
ATOM 1512 C CA . GLU A 1 188 ? -9.644 0.448 14.004 1.00 96.31 188 GLU A CA 1
ATOM 1513 C C . GLU A 1 188 ? -9.144 -0.954 13.660 1.00 96.31 188 GLU A C 1
ATOM 1515 O O . GLU A 1 188 ? -8.939 -1.296 12.494 1.00 96.31 188 GLU A O 1
ATOM 1520 N N . TYR A 1 189 ? -8.945 -1.777 14.685 1.00 95.56 189 TYR A N 1
ATOM 1521 C CA . TYR A 1 189 ? -8.518 -3.152 14.496 1.00 95.56 189 TYR A CA 1
ATOM 1522 C C . TYR A 1 189 ? -9.715 -4.060 14.202 1.00 95.56 189 TYR A C 1
ATOM 1524 O O . TYR A 1 189 ? -10.743 -3.986 14.878 1.00 95.56 189 TYR A O 1
ATOM 1532 N N . LEU A 1 190 ? -9.558 -4.955 13.223 1.00 94.06 190 LEU A N 1
ATOM 1533 C CA . LEU A 1 190 ? -10.529 -6.006 12.936 1.00 94.06 190 LEU A CA 1
ATOM 1534 C C . LEU A 1 190 ? -10.359 -7.146 13.953 1.00 94.06 190 LEU A C 1
ATOM 1536 O O . LEU A 1 190 ? -9.442 -7.960 13.851 1.00 94.06 190 LEU A O 1
ATOM 1540 N N . ASP A 1 191 ? -11.237 -7.174 14.953 1.00 91.62 191 ASP A N 1
ATOM 1541 C CA . ASP A 1 191 ? -11.199 -8.095 16.098 1.00 91.62 191 ASP A CA 1
ATOM 1542 C C . ASP A 1 191 ? -11.893 -9.445 15.851 1.00 91.62 191 ASP A C 1
ATOM 1544 O O . ASP A 1 191 ? -11.786 -10.359 16.667 1.00 91.62 191 ASP A O 1
ATOM 1548 N N . LYS A 1 192 ? -12.584 -9.582 14.716 1.00 93.88 192 LYS A N 1
ATOM 1549 C CA . LYS A 1 192 ? -13.222 -10.823 14.256 1.00 93.88 192 LYS A CA 1
ATOM 1550 C C . LYS A 1 192 ? -12.809 -11.134 12.812 1.00 93.88 192 LYS A C 1
ATOM 1552 O O . LYS A 1 192 ? -13.647 -11.051 11.914 1.00 93.88 192 LYS A O 1
ATOM 1557 N N . PRO A 1 193 ? -11.517 -11.402 12.552 1.00 95.56 193 PRO A N 1
ATOM 1558 C CA . PRO A 1 193 ? -11.076 -11.808 11.226 1.00 95.56 193 PRO A CA 1
ATOM 1559 C C . PRO A 1 193 ? -11.645 -13.188 10.882 1.00 95.56 193 PRO A C 1
ATOM 1561 O O . PRO A 1 193 ? -11.939 -13.992 11.768 1.00 95.56 193 PRO A O 1
ATOM 1564 N N . PHE A 1 194 ? -11.756 -13.482 9.589 1.00 96.88 194 PHE A N 1
ATOM 1565 C CA . PHE A 1 194 ? -11.941 -14.858 9.148 1.00 96.88 194 PHE A CA 1
ATOM 1566 C C . PHE A 1 194 ? -10.686 -15.669 9.510 1.00 96.88 194 PHE A C 1
ATOM 1568 O O . PHE A 1 194 ? -9.563 -15.185 9.348 1.00 96.88 194 PHE A O 1
ATOM 1575 N N . LEU A 1 195 ? -10.883 -16.875 10.042 1.00 96.69 195 LEU A N 1
ATOM 1576 C CA . LEU A 1 195 ? -9.812 -17.740 10.528 1.00 96.69 195 LEU A CA 1
ATOM 1577 C C . LEU A 1 195 ? -9.753 -19.008 9.687 1.00 96.69 195 LEU A C 1
ATOM 1579 O O . LEU A 1 195 ? -10.784 -19.619 9.413 1.00 96.69 195 LEU A O 1
ATOM 1583 N N . MET A 1 196 ? -8.544 -19.431 9.345 1.00 96.56 196 MET A N 1
ATOM 1584 C CA . MET A 1 196 ? -8.291 -20.723 8.718 1.00 96.56 196 MET A CA 1
ATOM 1585 C C . MET A 1 196 ? -7.707 -21.640 9.788 1.00 96.56 196 MET A C 1
ATOM 1587 O O . MET A 1 196 ? -6.640 -21.364 10.327 1.00 96.56 196 MET A O 1
ATOM 1591 N N . GLU A 1 197 ? -8.469 -22.664 10.180 1.00 96.44 197 GLU A N 1
ATOM 1592 C CA . GLU A 1 197 ? -8.082 -23.624 11.232 1.00 96.44 197 GLU A CA 1
ATOM 1593 C C . GLU A 1 197 ? -7.734 -22.969 12.587 1.00 96.44 197 GLU A C 1
ATOM 1595 O O . GLU A 1 197 ? -6.928 -23.461 13.376 1.00 96.44 197 GLU A O 1
ATOM 1600 N N . GLY A 1 198 ? -8.365 -21.828 12.880 1.00 95.88 198 GLY A N 1
ATOM 1601 C CA . GLY A 1 198 ? -8.116 -21.049 14.095 1.00 95.88 198 GLY A CA 1
ATOM 1602 C C . GLY A 1 198 ? -6.929 -20.088 14.002 1.00 95.88 198 GLY A C 1
ATOM 1603 O O . GLY A 1 198 ? -6.681 -19.359 14.959 1.00 95.88 198 GLY A O 1
ATOM 1604 N N . TYR A 1 199 ? -6.234 -20.021 12.868 1.00 96.00 199 TYR A N 1
ATOM 1605 C CA . TYR A 1 199 ? -5.159 -19.065 12.618 1.00 96.00 199 TYR A CA 1
ATOM 1606 C C . TYR A 1 199 ? -5.679 -17.855 11.841 1.00 96.00 199 TYR A C 1
ATOM 1608 O O . TYR A 1 199 ? -6.465 -17.972 10.896 1.00 96.00 199 TYR A O 1
ATOM 1616 N N . LYS A 1 200 ? -5.224 -16.665 12.241 1.00 96.19 200 LYS A N 1
ATOM 1617 C CA . LYS A 1 200 ? -5.415 -15.441 11.457 1.00 96.19 200 LYS A CA 1
ATOM 1618 C C . LYS A 1 200 ? -4.492 -15.497 10.246 1.00 96.19 200 LYS A C 1
ATOM 1620 O O . LYS A 1 200 ? -3.365 -15.963 10.368 1.00 96.19 200 LYS A O 1
ATOM 1625 N N . PHE A 1 201 ? -4.929 -14.964 9.115 1.00 95.94 201 PHE A N 1
ATOM 1626 C CA . PHE A 1 201 ? -4.077 -14.818 7.943 1.00 95.94 201 PHE A CA 1
ATOM 1627 C C . PHE A 1 201 ? -4.305 -13.485 7.246 1.00 95.94 201 PHE A C 1
ATOM 1629 O O . PHE A 1 201 ? -5.266 -12.763 7.525 1.00 95.94 201 PHE A O 1
ATOM 1636 N N . ASP A 1 202 ? -3.407 -13.166 6.325 1.00 95.75 202 ASP A N 1
ATOM 1637 C CA . ASP A 1 202 ? -3.609 -12.107 5.353 1.00 95.75 202 ASP A CA 1
ATOM 1638 C C . ASP A 1 202 ? -3.395 -12.618 3.924 1.00 95.75 202 ASP A C 1
ATOM 1640 O O . ASP A 1 202 ? -2.749 -13.645 3.699 1.00 95.75 202 ASP A O 1
ATOM 1644 N N . LEU A 1 203 ? -3.981 -11.901 2.965 1.00 97.12 203 LEU A N 1
ATOM 1645 C CA . LEU A 1 203 ? -3.875 -12.197 1.543 1.00 97.12 203 LEU A CA 1
ATOM 1646 C C . LEU A 1 203 ? -2.947 -11.186 0.872 1.00 97.12 203 LEU A C 1
ATOM 1648 O O . LEU A 1 203 ? -3.160 -9.972 0.952 1.00 97.12 203 LEU A O 1
ATOM 1652 N N . ARG A 1 204 ? -1.942 -11.685 0.153 1.00 97.81 204 ARG A N 1
ATOM 1653 C CA . ARG A 1 204 ? -1.169 -10.907 -0.812 1.00 97.81 204 ARG A CA 1
ATOM 1654 C C . ARG A 1 204 ? -1.719 -11.168 -2.205 1.00 97.81 204 ARG A C 1
ATOM 1656 O O . ARG A 1 204 ? -1.433 -12.198 -2.804 1.00 97.81 204 ARG A O 1
ATOM 1663 N N . ILE A 1 205 ? -2.463 -10.194 -2.706 1.00 98.06 205 ILE A N 1
ATOM 1664 C CA . ILE A 1 205 ? -2.945 -10.153 -4.086 1.00 98.06 205 ILE A CA 1
ATOM 1665 C C . ILE A 1 205 ? -1.983 -9.344 -4.960 1.00 98.06 205 ILE A C 1
ATOM 1667 O O . ILE A 1 205 ? -1.400 -8.360 -4.495 1.00 98.06 205 ILE A O 1
ATOM 1671 N N . TYR A 1 206 ? -1.823 -9.751 -6.219 1.00 98.19 206 TYR A N 1
ATOM 1672 C CA . TYR A 1 206 ? -0.976 -9.068 -7.196 1.00 98.19 206 TYR A CA 1
ATOM 1673 C C . TYR A 1 206 ? -1.841 -8.364 -8.243 1.00 98.19 206 TYR A C 1
ATOM 1675 O O . TYR A 1 206 ? -2.653 -8.992 -8.923 1.00 98.19 206 TYR A O 1
ATOM 1683 N N . ILE A 1 207 ? -1.660 -7.049 -8.362 1.00 98.44 207 ILE A N 1
ATOM 1684 C CA . ILE A 1 207 ? -2.364 -6.192 -9.318 1.00 98.44 207 ILE A CA 1
ATOM 1685 C C . ILE A 1 207 ? -1.347 -5.629 -10.308 1.00 98.44 207 ILE A C 1
ATOM 1687 O O . ILE A 1 207 ? -0.338 -5.058 -9.896 1.00 98.44 207 ILE A O 1
ATOM 1691 N N . LEU A 1 208 ? -1.633 -5.754 -11.602 1.00 98.56 208 LEU A N 1
ATOM 1692 C CA . LEU A 1 208 ? -0.875 -5.121 -12.676 1.00 98.56 208 LEU A CA 1
ATOM 1693 C C . LEU A 1 208 ? -1.681 -3.948 -13.236 1.00 98.56 208 LEU A C 1
ATOM 1695 O O . LEU A 1 208 ? -2.749 -4.130 -13.817 1.00 98.56 208 LEU A O 1
ATOM 1699 N N . VAL A 1 209 ? -1.142 -2.741 -13.099 1.00 98.44 209 VAL A N 1
ATOM 1700 C CA . VAL A 1 209 ? -1.648 -1.555 -13.795 1.00 98.44 209 VAL A CA 1
ATOM 1701 C C . VAL A 1 209 ? -0.777 -1.355 -15.027 1.00 98.44 209 VAL A C 1
ATOM 1703 O O . VAL A 1 209 ? 0.436 -1.234 -14.898 1.00 98.44 209 VAL A O 1
ATOM 1706 N N . THR A 1 210 ? -1.363 -1.356 -16.224 1.00 98.25 210 THR A N 1
ATOM 1707 C CA . THR A 1 210 ? -0.591 -1.186 -17.473 1.00 98.25 210 THR A CA 1
ATOM 1708 C C . THR A 1 210 ? -0.713 0.212 -18.061 1.00 98.25 210 THR A C 1
ATOM 1710 O O . THR A 1 210 ? 0.075 0.583 -18.923 1.00 98.25 210 THR A O 1
ATOM 1713 N N . SER A 1 211 ? -1.736 0.964 -17.658 1.00 98.19 211 SER A N 1
ATOM 1714 C CA . SER A 1 211 ? -2.008 2.314 -18.147 1.00 98.19 211 SER A CA 1
ATOM 1715 C C . SER A 1 211 ? -2.860 3.069 -17.134 1.00 98.19 211 SER A C 1
ATOM 1717 O O . SER A 1 211 ? -3.734 2.466 -16.507 1.00 98.19 211 SER A O 1
ATOM 1719 N N . CYS A 1 212 ? -2.618 4.371 -16.994 1.00 97.44 212 CYS A N 1
ATOM 1720 C CA . CYS A 1 212 ? -3.487 5.299 -16.272 1.00 97.44 212 CYS A CA 1
ATOM 1721 C C . CYS A 1 212 ? -4.384 6.124 -17.212 1.00 97.44 212 CYS A C 1
ATOM 1723 O O . CYS A 1 212 ? -5.371 6.680 -16.741 1.00 97.44 212 CYS A O 1
ATOM 1725 N N . ASP A 1 213 ? -4.087 6.152 -18.519 1.00 97.25 213 ASP A N 1
ATOM 1726 C CA . ASP A 1 213 ? -4.855 6.883 -19.532 1.00 97.25 213 ASP A CA 1
ATOM 1727 C C . ASP A 1 213 ? -4.871 6.138 -20.893 1.00 97.25 213 ASP A C 1
ATOM 1729 O O . ASP A 1 213 ? -3.888 6.182 -21.636 1.00 97.25 213 ASP A O 1
ATOM 1733 N N . PRO A 1 214 ? -5.936 5.373 -21.215 1.00 98.25 214 PRO A N 1
ATOM 1734 C CA . PRO A 1 214 ? -7.046 5.027 -20.330 1.00 98.25 214 PRO A CA 1
ATOM 1735 C C . PRO A 1 214 ? -6.597 4.061 -19.225 1.00 98.25 214 PRO A C 1
ATOM 1737 O O . PRO A 1 214 ? -5.659 3.279 -19.412 1.00 98.25 214 PRO A O 1
ATOM 1740 N N . LEU A 1 215 ? -7.290 4.081 -18.084 1.00 98.56 215 LEU A N 1
ATOM 1741 C CA . LEU A 1 215 ? -6.999 3.202 -16.951 1.00 98.56 215 LEU A CA 1
ATOM 1742 C C . LEU A 1 215 ? -7.193 1.723 -17.323 1.00 98.56 215 LEU A C 1
ATOM 1744 O O . LEU A 1 215 ? -8.264 1.317 -17.775 1.00 98.56 215 LEU A O 1
ATOM 1748 N N . ARG A 1 216 ? -6.156 0.905 -17.107 1.00 98.62 216 ARG A N 1
ATOM 1749 C CA . ARG A 1 216 ? -6.176 -0.545 -17.360 1.00 98.62 216 ARG A CA 1
ATOM 1750 C C . ARG A 1 216 ? -5.548 -1.296 -16.192 1.00 98.62 216 ARG A C 1
ATOM 1752 O O . ARG A 1 216 ? -4.356 -1.134 -15.923 1.00 98.62 216 ARG A O 1
ATOM 1759 N N . ILE A 1 217 ? -6.357 -2.122 -15.532 1.00 98.69 217 ILE A N 1
ATOM 1760 C CA . ILE A 1 217 ? -6.005 -2.855 -14.312 1.00 98.69 217 ILE A CA 1
ATOM 1761 C C . ILE A 1 217 ? -6.282 -4.344 -14.527 1.00 98.69 217 ILE A C 1
ATOM 1763 O O . ILE A 1 217 ? -7.343 -4.711 -15.026 1.00 98.69 217 ILE A O 1
ATOM 1767 N N . PHE A 1 218 ? -5.339 -5.188 -14.120 1.00 98.69 218 PHE A N 1
ATOM 1768 C CA . PHE A 1 218 ? -5.430 -6.642 -14.177 1.00 98.69 218 PHE A CA 1
ATOM 1769 C C . PHE A 1 218 ? -5.173 -7.223 -12.786 1.00 98.69 218 PHE A C 1
ATOM 1771 O O . PHE A 1 218 ? -4.225 -6.827 -12.107 1.00 98.69 218 PHE A O 1
ATOM 1778 N N . LEU A 1 219 ? -6.010 -8.171 -12.374 1.00 98.50 219 LEU A N 1
ATOM 1779 C CA . LEU A 1 219 ? -5.814 -8.980 -11.174 1.00 98.50 219 LEU A CA 1
ATOM 1780 C C . LEU A 1 219 ? -5.170 -10.302 -11.590 1.00 98.50 219 LEU A C 1
ATOM 1782 O O . LEU A 1 219 ? -5.660 -10.961 -12.506 1.00 98.50 219 LEU A O 1
ATOM 1786 N N . TYR A 1 220 ? -4.073 -10.680 -10.937 1.00 98.44 220 TYR A N 1
ATOM 1787 C CA . TYR A 1 220 ? -3.498 -12.005 -11.126 1.00 98.44 220 TYR A CA 1
ATOM 1788 C C . TYR A 1 220 ? -4.347 -13.047 -10.388 1.00 98.44 220 TYR A C 1
ATOM 1790 O O . TYR A 1 220 ? -4.723 -12.832 -9.236 1.00 98.44 220 TYR A O 1
ATOM 1798 N N . ASN A 1 221 ? -4.635 -14.178 -11.038 1.00 97.75 221 ASN A N 1
ATOM 1799 C CA . ASN A 1 221 ? -5.510 -15.234 -10.506 1.00 97.75 221 ASN A CA 1
ATOM 1800 C C . ASN A 1 221 ? -4.799 -16.161 -9.504 1.00 97.75 221 ASN A C 1
ATOM 1802 O O . ASN A 1 221 ? -5.147 -17.332 -9.384 1.00 97.75 221 ASN A O 1
ATOM 1806 N N . ASP A 1 222 ? -3.788 -15.643 -8.814 1.00 97.81 222 ASP A N 1
ATOM 1807 C CA . ASP A 1 222 ? -3.065 -16.333 -7.756 1.00 97.81 222 ASP A CA 1
ATOM 1808 C C . ASP A 1 222 ? -2.454 -15.303 -6.790 1.00 97.81 222 ASP A C 1
ATOM 1810 O O . ASP A 1 222 ? -2.361 -14.105 -7.088 1.00 97.81 222 ASP A O 1
ATOM 1814 N N . GLY A 1 223 ? -2.041 -15.754 -5.612 1.00 96.81 223 GLY A N 1
ATOM 1815 C CA . GLY A 1 223 ? -1.510 -14.901 -4.562 1.00 96.81 223 GLY A CA 1
ATOM 1816 C C . GLY A 1 223 ? -0.825 -15.691 -3.458 1.00 96.81 223 GLY A C 1
ATOM 1817 O O . GLY A 1 223 ? -0.611 -16.892 -3.560 1.00 96.81 223 GLY A O 1
ATOM 1818 N N . LEU A 1 224 ? -0.476 -15.007 -2.371 1.00 97.56 224 LEU A N 1
ATOM 1819 C CA . LEU A 1 224 ? 0.082 -15.664 -1.188 1.00 97.56 224 LEU A CA 1
ATOM 1820 C C . LEU A 1 224 ? -0.879 -15.525 -0.014 1.00 97.56 224 LEU A C 1
ATOM 1822 O O . LEU A 1 224 ? -1.352 -14.425 0.281 1.00 97.56 224 LEU A O 1
ATOM 1826 N N . VAL A 1 225 ? -1.102 -16.625 0.698 1.00 97.19 225 VAL A N 1
ATOM 1827 C CA . VAL A 1 225 ? -1.740 -16.618 2.016 1.00 97.19 225 VAL A CA 1
ATOM 1828 C C . VAL A 1 225 ? -0.636 -16.621 3.064 1.00 97.19 225 VAL A C 1
ATOM 1830 O O . VAL A 1 225 ? 0.210 -17.513 3.079 1.00 97.19 225 VAL A O 1
ATOM 1833 N N . ARG A 1 226 ? -0.620 -15.615 3.939 1.00 94.94 226 ARG A N 1
ATOM 1834 C CA . ARG A 1 226 ? 0.341 -15.531 5.045 1.00 94.94 226 ARG A CA 1
ATOM 1835 C C . ARG A 1 226 ? -0.372 -15.850 6.345 1.00 94.94 226 ARG A C 1
ATOM 1837 O O . ARG A 1 226 ? -1.128 -15.025 6.853 1.00 94.94 226 ARG A O 1
ATOM 1844 N N . MET A 1 227 ? -0.146 -17.060 6.840 1.00 94.94 227 MET A N 1
ATOM 1845 C CA . MET A 1 227 ? -0.714 -17.555 8.091 1.00 94.94 227 MET A CA 1
ATOM 1846 C C . MET A 1 227 ? 0.020 -16.959 9.295 1.00 94.94 227 MET A C 1
ATOM 1848 O O . MET A 1 227 ? 1.230 -16.738 9.252 1.00 94.94 227 MET A O 1
ATOM 1852 N N . GLY A 1 228 ? -0.715 -16.712 10.376 1.00 91.75 228 GLY A N 1
ATOM 1853 C CA . GLY A 1 228 ? -0.137 -16.437 11.685 1.00 91.75 228 GLY A CA 1
ATOM 1854 C C . GLY A 1 228 ? 0.581 -17.669 12.233 1.00 91.75 228 GLY A C 1
ATOM 1855 O O . GLY A 1 228 ? 0.224 -18.801 11.915 1.00 91.75 228 GLY A O 1
ATOM 1856 N N . THR A 1 229 ? 1.589 -17.442 13.068 1.00 90.50 229 THR A N 1
ATOM 1857 C CA . THR A 1 229 ? 2.364 -18.499 13.738 1.00 90.50 229 THR A CA 1
ATOM 1858 C C . THR A 1 229 ? 1.609 -19.124 14.911 1.00 90.50 229 THR A C 1
ATOM 1860 O O . THR A 1 229 ? 1.822 -20.290 15.235 1.00 90.50 229 THR A O 1
ATOM 1863 N N . GLU A 1 230 ? 0.683 -18.376 15.514 1.00 92.00 230 GLU A N 1
ATOM 1864 C CA . GLU A 1 230 ? -0.124 -18.795 16.659 1.00 92.00 230 GLU A CA 1
ATOM 1865 C C . GLU A 1 230 ? -1.624 -18.723 16.357 1.00 92.00 230 GLU A C 1
ATOM 1867 O O . GLU A 1 230 ? -2.083 -17.960 15.495 1.00 92.00 230 GLU A O 1
ATOM 1872 N N . LYS A 1 231 ? -2.410 -19.513 17.099 1.00 93.69 231 LYS A N 1
ATOM 1873 C CA . LYS A 1 231 ? -3.870 -19.458 17.008 1.00 93.69 231 LYS A CA 1
ATOM 1874 C C . LYS A 1 231 ? -4.365 -18.078 17.419 1.00 93.69 231 LYS A C 1
ATOM 1876 O O . LYS A 1 231 ? -3.896 -17.470 18.378 1.00 93.69 231 LYS A O 1
ATOM 1881 N N . TYR A 1 232 ? -5.351 -17.585 16.684 1.00 94.19 232 TYR A N 1
ATOM 1882 C CA . TYR A 1 232 ? -5.898 -16.269 16.929 1.00 94.19 232 TYR A CA 1
ATOM 1883 C C . TYR A 1 232 ? -6.717 -16.251 18.215 1.00 94.19 232 TYR A C 1
ATOM 1885 O O . TYR A 1 232 ? -7.722 -16.949 18.354 1.00 94.19 232 TYR A O 1
ATOM 1893 N N . HIS A 1 233 ? -6.337 -15.351 19.111 1.00 91.62 233 HIS A N 1
ATOM 1894 C CA . HIS A 1 233 ? -7.149 -14.954 20.247 1.00 91.62 233 HIS A CA 1
ATOM 1895 C C . HIS A 1 233 ? -7.601 -13.512 20.046 1.00 91.62 233 HIS A C 1
ATOM 1897 O O . HIS A 1 233 ? -6.802 -12.648 19.685 1.00 91.62 233 HIS A O 1
ATOM 1903 N N . ALA A 1 234 ? -8.880 -13.226 20.297 1.00 89.62 234 ALA A N 1
ATOM 1904 C CA . ALA A 1 234 ? -9.364 -11.852 20.247 1.00 89.62 234 ALA A CA 1
ATOM 1905 C C . ALA A 1 234 ? -8.503 -10.961 21.167 1.00 89.62 234 ALA A C 1
ATOM 1907 O O . ALA A 1 234 ? -8.085 -11.420 22.241 1.00 89.62 234 ALA A O 1
ATOM 1908 N N . PRO A 1 235 ? -8.221 -9.703 20.777 1.00 88.81 235 PRO A N 1
ATOM 1909 C CA . PRO A 1 235 ? -7.450 -8.812 21.624 1.00 88.81 235 PRO A CA 1
ATOM 1910 C C . PRO A 1 235 ? -8.070 -8.712 23.021 1.00 88.81 235 PRO A C 1
ATOM 1912 O O . PRO A 1 235 ? -9.291 -8.724 23.181 1.00 88.81 235 PRO A O 1
ATOM 1915 N N . SER A 1 236 ? -7.234 -8.600 24.035 1.00 85.44 236 SER A N 1
ATOM 1916 C CA . SER A 1 236 ? -7.568 -8.378 25.437 1.00 85.44 236 SER A CA 1
ATOM 1917 C C . SER A 1 236 ? -6.403 -7.630 26.076 1.00 85.44 236 SER A C 1
ATOM 1919 O O . SER A 1 236 ? -5.304 -7.659 25.532 1.00 85.44 236 SER A O 1
ATOM 1921 N N . GLU A 1 237 ? -6.602 -6.975 27.223 1.00 80.44 237 GLU A N 1
ATOM 1922 C CA . GLU A 1 237 ? -5.501 -6.276 27.916 1.00 80.44 237 GLU A CA 1
ATOM 1923 C C . GLU A 1 237 ? -4.292 -7.198 28.179 1.00 80.44 237 GLU A C 1
ATOM 1925 O O . GLU A 1 237 ? -3.156 -6.738 28.175 1.00 80.44 237 GLU A O 1
ATOM 1930 N N . ALA A 1 238 ? -4.524 -8.509 28.326 1.00 79.12 238 ALA A N 1
ATOM 1931 C CA . ALA A 1 238 ? -3.482 -9.502 28.573 1.00 79.12 238 ALA A CA 1
ATOM 1932 C C . ALA A 1 238 ? -2.644 -9.869 27.333 1.00 79.12 238 ALA A C 1
ATOM 1934 O O . ALA A 1 238 ? -1.541 -10.379 27.493 1.00 79.12 238 ALA A O 1
ATOM 1935 N N . ASN A 1 239 ? -3.140 -9.638 26.109 1.00 79.56 239 ASN A N 1
ATOM 1936 C CA . ASN A 1 239 ? -2.477 -10.095 24.879 1.00 79.56 239 ASN A CA 1
ATOM 1937 C C . ASN A 1 239 ? -2.179 -8.978 23.862 1.00 79.56 239 ASN A C 1
ATOM 1939 O O . ASN A 1 239 ? -1.772 -9.268 22.743 1.00 79.56 239 ASN A O 1
ATOM 1943 N N . LEU A 1 240 ? -2.328 -7.695 24.222 1.00 77.19 240 LEU A N 1
ATOM 1944 C CA . LEU A 1 240 ? -2.050 -6.576 23.300 1.00 77.19 240 LEU A CA 1
ATOM 1945 C C . LEU A 1 240 ? -0.599 -6.549 22.785 1.00 77.19 240 LEU A C 1
ATOM 1947 O O . LEU A 1 240 ? -0.363 -6.053 21.683 1.00 77.19 240 LEU A O 1
ATOM 1951 N N . VAL A 1 241 ? 0.352 -7.081 23.561 1.00 65.31 241 VAL A N 1
ATOM 1952 C CA . VAL A 1 241 ? 1.787 -7.098 23.226 1.00 65.31 241 VAL A CA 1
ATOM 1953 C C . VAL A 1 241 ? 2.169 -8.310 22.363 1.00 65.31 241 VAL A C 1
ATOM 1955 O O . VAL A 1 241 ? 3.092 -8.209 21.563 1.00 65.31 241 VAL A O 1
ATOM 1958 N N . SER A 1 242 ? 1.449 -9.433 22.472 1.00 57.25 242 SER A N 1
ATOM 1959 C CA . SER A 1 242 ? 1.857 -10.718 21.881 1.00 57.25 242 SER A CA 1
ATOM 1960 C C . SER A 1 242 ? 1.443 -10.915 20.418 1.00 57.25 242 SER A C 1
ATOM 1962 O O . SER A 1 242 ? 1.938 -11.820 19.767 1.00 57.25 242 SER A O 1
ATOM 1964 N N . HIS A 1 243 ? 0.554 -10.081 19.864 1.00 55.00 243 HIS A N 1
ATOM 1965 C CA . HIS A 1 243 ? 0.036 -10.272 18.493 1.00 55.00 243 HIS A CA 1
ATOM 1966 C C . HIS A 1 243 ? 1.029 -9.935 17.366 1.00 55.00 243 HIS A C 1
ATOM 1968 O O . HIS A 1 243 ? 0.703 -10.172 16.202 1.00 55.00 243 HIS A O 1
ATOM 1974 N N . TYR A 1 244 ? 2.183 -9.332 17.677 1.00 48.84 244 TYR A N 1
ATOM 1975 C CA . TYR A 1 244 ? 3.131 -8.817 16.675 1.00 48.84 244 TYR A CA 1
ATOM 1976 C C . TYR A 1 244 ? 4.616 -8.978 17.064 1.00 48.84 244 TYR A C 1
ATOM 1978 O O . TYR A 1 244 ? 5.448 -8.242 16.532 1.00 48.84 244 TYR A O 1
ATOM 1986 N N . GLN A 1 245 ? 4.941 -9.900 17.981 1.00 35.69 245 GLN A N 1
ATOM 1987 C CA . GLN A 1 245 ? 6.325 -10.347 18.216 1.00 35.69 245 GLN A CA 1
ATOM 1988 C C . GLN A 1 245 ? 6.652 -11.573 17.367 1.00 35.69 245 GLN A C 1
ATOM 1990 O O . GLN A 1 245 ? 5.736 -12.398 17.160 1.00 35.69 245 GLN A O 1
#

Sequence (245 aa):
MPSPPNDGEDQGASPMKRPSVGSYQSSGRKAHMKKKKGRINANVAGTKYEIVRIAINEMDFIKTRDEDETANLIWSDSAVQHEKIAELRNYQRINHFPGMGEICRKDCLARNMSKMIKIQPQEYSFIPKTWIFPAEYTQFQNYVKELRRKRKQKTFIVKPANGAMGHGISLIRNCEKLPAQEHFIVQEYLDKPFLMEGYKFDLRIYILVTSCDPLRIFLYNDGLVRMGTEKYHAPSEANLVSHYQ

Nearest PDB structures (foldseek):
  4yls-assembly1_A  TM=9.832E-01  e=6.863E-24  Homo sapiens
  6vzu-assembly1_A  TM=9.669E-01  e=9.012E-21  Mus musculus
  6vzw-assembly2_B  TM=9.664E-01  e=1.154E-20  Mus musculus
  6vzw-assembly3_C  TM=9.678E-01  e=2.581E-20  Mus musculus
  6vzu-assembly3_C  TM=9.697E-01  e=4.235E-20  Mus musculus

Radius of gyration: 35.19 Å; Cα contacts (8 Å, |Δi|>4): 282; chains: 1; bounding box: 50×65×122 Å